Protein AF-A0A8C6GHW9-F1 (afdb_monomer_lite)

Sequence (245 aa):
MVVGAFPMAKLFYLGIRQVSKPLANRIKDAARRSEFFKTYICLPPAQLYHWVEMRTKMRIMGFRGTTIKPLNEEAAAELGAELLVYHWLEMRTKMRIMGFHAEAIKPLNEDAAAELGANLLGEAIIFAAAGSCLLLEFWRQKSSKHRREVAQVATVLSLREDVEYLENMLDEVQVQVQAALPRNSLDELRAELRAELRAELRTELQAELRAELQDELQKFRTEICKDCYEPELKPELQCPEAPKE

pLDDT: mean 71.22, std 15.9, range [34.41, 96.19]

Structure (mmCIF, N/CA/C/O backbone):
data_AF-A0A8C6GHW9-F1
#
_entry.id   AF-A0A8C6GHW9-F1
#
loop_
_atom_site.group_PDB
_atom_site.id
_atom_site.type_symbol
_atom_site.label_atom_id
_atom_site.label_alt_id
_atom_site.label_comp_id
_atom_site.label_asym_id
_atom_site.label_entity_id
_atom_site.label_seq_id
_atom_site.pdbx_PDB_ins_code
_atom_site.Cartn_x
_atom_site.Cartn_y
_atom_site.Cartn_z
_atom_site.occupancy
_atom_site.B_iso_or_equiv
_atom_site.auth_seq_id
_atom_site.auth_comp_id
_atom_site.auth_asym_id
_atom_site.auth_atom_id
_atom_site.pdbx_PDB_model_num
ATOM 1 N N . MET A 1 1 ? 6.797 0.480 22.800 1.00 38.69 1 MET A N 1
ATOM 2 C CA . MET A 1 1 ? 7.108 -0.707 21.972 1.00 38.69 1 MET A CA 1
ATOM 3 C C . MET A 1 1 ? 7.633 -0.227 20.626 1.00 38.69 1 MET A C 1
ATOM 5 O O . MET A 1 1 ? 6.843 0.122 19.762 1.00 38.69 1 MET A O 1
ATOM 9 N N . VAL A 1 2 ? 8.954 -0.114 20.471 1.00 40.81 2 VAL A N 1
ATOM 10 C CA . VAL A 1 2 ? 9.569 0.213 19.174 1.00 40.81 2 VAL A CA 1
ATOM 11 C C . VAL A 1 2 ? 9.609 -1.085 18.375 1.00 40.81 2 VAL A C 1
ATOM 13 O O . VAL A 1 2 ? 10.393 -1.984 18.660 1.00 40.81 2 VAL A O 1
ATOM 16 N N . VAL A 1 3 ? 8.652 -1.224 17.462 1.00 47.62 3 VAL A N 1
ATOM 17 C CA . VAL A 1 3 ? 8.450 -2.409 16.625 1.00 47.62 3 VAL A CA 1
ATOM 18 C C . VAL A 1 3 ? 9.681 -2.624 15.739 1.00 47.62 3 VAL A C 1
ATOM 20 O O . VAL A 1 3 ? 10.180 -1.686 15.118 1.00 47.62 3 VAL A O 1
ATOM 23 N N . GLY A 1 4 ? 10.177 -3.863 15.690 1.00 50.41 4 GLY A N 1
ATOM 24 C CA . GLY A 1 4 ? 11.374 -4.281 14.957 1.00 50.41 4 GLY A CA 1
ATOM 25 C C . GLY A 1 4 ? 11.246 -4.194 13.432 1.00 50.41 4 GLY A C 1
ATOM 26 O O . GLY A 1 4 ? 11.203 -5.210 12.747 1.00 50.41 4 GLY A O 1
ATOM 27 N N . ALA A 1 5 ? 11.233 -2.980 12.883 1.00 58.31 5 ALA A N 1
ATOM 28 C CA . ALA A 1 5 ? 11.192 -2.725 11.440 1.00 58.31 5 ALA A CA 1
ATOM 29 C C . ALA A 1 5 ? 12.539 -2.981 10.726 1.00 58.31 5 ALA A C 1
ATOM 31 O O . ALA A 1 5 ? 12.592 -3.085 9.499 1.00 58.31 5 ALA A O 1
ATOM 32 N N . PHE A 1 6 ? 13.637 -3.102 11.476 1.00 56.75 6 PHE A N 1
ATOM 33 C CA . PHE A 1 6 ? 14.994 -3.105 10.922 1.00 56.75 6 PHE A CA 1
ATOM 34 C C . PHE A 1 6 ? 15.424 -4.403 10.187 1.00 56.75 6 PHE A C 1
ATOM 36 O O . PHE A 1 6 ? 16.220 -4.308 9.252 1.00 56.75 6 PHE A O 1
ATOM 43 N N . PRO A 1 7 ? 14.879 -5.603 10.482 1.00 73.50 7 PRO A N 1
ATOM 44 C CA . PRO A 1 7 ? 15.129 -6.805 9.675 1.00 73.50 7 PRO A CA 1
ATOM 45 C C . PRO A 1 7 ? 14.170 -6.952 8.484 1.00 73.50 7 PRO A C 1
ATOM 47 O O . PRO A 1 7 ? 14.582 -7.404 7.420 1.00 73.50 7 PRO A O 1
ATOM 50 N N . MET A 1 8 ? 12.903 -6.545 8.629 1.00 77.50 8 MET A N 1
ATOM 51 C CA . MET A 1 8 ? 11.860 -6.803 7.623 1.00 77.50 8 MET A CA 1
ATOM 52 C C . MET A 1 8 ? 12.079 -6.012 6.334 1.00 77.50 8 MET A C 1
ATOM 54 O O . MET A 1 8 ? 11.981 -6.580 5.251 1.00 77.50 8 MET A O 1
ATOM 58 N N . ALA A 1 9 ? 12.453 -4.732 6.426 1.00 77.00 9 ALA A N 1
ATOM 59 C CA . ALA A 1 9 ? 12.732 -3.920 5.240 1.00 77.00 9 ALA A CA 1
ATOM 60 C C . ALA A 1 9 ? 13.941 -4.448 4.446 1.00 77.00 9 ALA A C 1
ATOM 62 O O . ALA A 1 9 ? 13.924 -4.486 3.216 1.00 77.00 9 ALA A O 1
ATOM 63 N N . LYS A 1 10 ? 14.982 -4.911 5.150 1.00 77.56 10 LYS A N 1
ATOM 64 C CA . LYS A 1 10 ? 16.193 -5.459 4.530 1.00 77.56 10 LYS A CA 1
ATOM 65 C C . LYS A 1 10 ? 15.937 -6.831 3.906 1.00 77.56 10 LYS A C 1
ATOM 67 O O . LYS A 1 10 ? 16.392 -7.077 2.793 1.00 77.56 10 LYS A O 1
ATOM 72 N N . LEU A 1 11 ? 15.176 -7.693 4.582 1.00 81.75 11 LEU A N 1
ATOM 73 C CA . LEU A 1 11 ? 14.735 -8.983 4.046 1.00 81.75 11 LEU A CA 1
ATOM 74 C C . LEU A 1 11 ? 13.815 -8.808 2.837 1.00 81.75 11 LEU A C 1
ATOM 76 O O . LEU A 1 11 ? 13.980 -9.515 1.850 1.00 81.75 11 LEU A O 1
ATOM 80 N N . PHE A 1 12 ? 12.908 -7.833 2.870 1.00 80.06 12 PHE A N 1
ATOM 81 C CA . PHE A 1 12 ? 12.044 -7.501 1.742 1.00 80.06 12 PHE A CA 1
ATOM 82 C C . PHE A 1 12 ? 12.849 -6.996 0.537 1.00 80.06 12 PHE A C 1
ATOM 84 O O . PHE A 1 12 ? 12.678 -7.500 -0.569 1.00 80.06 12 PHE A O 1
ATOM 91 N N . TYR A 1 13 ? 13.795 -6.075 0.751 1.00 79.69 13 TYR A N 1
ATOM 92 C CA . TYR A 1 13 ? 14.696 -5.595 -0.302 1.00 79.69 13 TYR A CA 1
ATOM 93 C C . TYR A 1 13 ? 15.536 -6.727 -0.914 1.00 79.69 13 TYR A C 1
ATOM 95 O O . TYR A 1 13 ? 15.647 -6.838 -2.136 1.00 79.69 13 TYR A O 1
ATOM 103 N N . LEU A 1 14 ? 16.109 -7.595 -0.076 1.00 82.19 14 LEU A N 1
ATOM 104 C CA . LEU A 1 14 ? 16.868 -8.756 -0.540 1.00 82.19 14 LEU A CA 1
ATOM 105 C C . LEU A 1 14 ? 15.972 -9.765 -1.267 1.00 82.19 14 LEU A C 1
ATOM 107 O O . LEU A 1 14 ? 16.376 -10.277 -2.306 1.00 82.19 14 LEU A O 1
ATOM 111 N N . GLY A 1 15 ? 14.754 -9.996 -0.774 1.00 78.44 15 GLY A N 1
ATOM 112 C CA . GLY A 1 15 ? 13.755 -10.863 -1.394 1.00 78.44 15 GLY A CA 1
ATOM 113 C C . GLY A 1 15 ? 13.352 -10.379 -2.784 1.00 78.44 15 GLY A C 1
ATOM 114 O O . GLY A 1 15 ? 13.413 -11.158 -3.734 1.00 78.44 15 GLY A O 1
ATOM 115 N N . ILE A 1 16 ? 13.056 -9.082 -2.935 1.00 79.81 16 ILE A N 1
ATOM 116 C CA . ILE A 1 16 ? 12.818 -8.467 -4.248 1.00 79.81 16 ILE A CA 1
ATOM 117 C C . ILE A 1 16 ? 14.025 -8.712 -5.147 1.00 79.81 16 ILE A C 1
ATOM 119 O O . ILE A 1 16 ? 13.880 -9.262 -6.231 1.00 79.81 16 ILE A O 1
ATOM 123 N N . ARG A 1 17 ? 15.238 -8.393 -4.686 1.00 78.50 17 ARG A N 1
ATOM 124 C CA . ARG A 1 17 ? 16.452 -8.539 -5.500 1.00 78.50 17 ARG A CA 1
ATOM 125 C C . ARG A 1 17 ? 16.707 -9.987 -5.937 1.00 78.50 17 ARG A C 1
ATOM 127 O O . ARG A 1 17 ? 17.209 -10.211 -7.040 1.00 78.50 17 ARG A O 1
ATOM 134 N N . GLN A 1 18 ? 16.356 -10.956 -5.095 1.00 83.31 18 GLN A N 1
ATOM 135 C CA . GLN A 1 18 ? 16.527 -12.380 -5.368 1.00 83.31 18 GLN A CA 1
ATOM 136 C C . GLN A 1 18 ? 15.527 -12.904 -6.406 1.00 83.31 18 GLN A C 1
ATOM 138 O O . GLN A 1 18 ? 15.874 -13.806 -7.160 1.00 83.31 18 GLN A O 1
ATOM 143 N N . VAL A 1 19 ? 14.323 -12.330 -6.475 1.00 81.12 19 VAL A N 1
ATOM 144 C CA . VAL A 1 19 ? 13.285 -12.694 -7.456 1.00 81.12 19 VAL A CA 1
ATOM 145 C C . VAL A 1 19 ? 13.433 -11.889 -8.754 1.00 81.12 19 VAL A C 1
ATOM 147 O O . VAL A 1 19 ? 13.267 -12.438 -9.844 1.00 81.12 19 VAL A O 1
ATOM 150 N N . SER A 1 20 ? 13.841 -10.620 -8.668 1.00 78.88 20 SER A N 1
ATOM 151 C CA . SER A 1 20 ? 14.047 -9.748 -9.829 1.00 78.88 20 SER A CA 1
ATOM 152 C C . SER A 1 20 ? 15.158 -10.253 -10.741 1.00 78.88 20 SER A C 1
ATOM 154 O O . SER A 1 20 ? 15.001 -10.238 -11.956 1.00 78.88 20 SER A O 1
ATOM 156 N N . LYS A 1 21 ? 16.274 -10.746 -10.186 1.00 81.88 21 LYS A N 1
ATOM 157 C CA . LYS A 1 21 ? 17.400 -11.256 -10.988 1.00 81.88 21 LYS A CA 1
ATOM 158 C C . LYS A 1 21 ? 17.041 -12.430 -11.916 1.00 81.88 21 LYS A C 1
ATOM 160 O O . LYS A 1 21 ? 17.321 -12.328 -13.110 1.00 81.88 21 LYS A O 1
ATOM 165 N N . PRO A 1 22 ? 16.457 -13.545 -11.435 1.00 84.31 22 PRO A N 1
ATOM 166 C CA . PRO A 1 22 ? 16.095 -14.661 -12.303 1.00 84.31 22 PRO A CA 1
ATOM 167 C C . PRO A 1 22 ? 14.997 -14.278 -13.299 1.00 84.31 22 PRO A C 1
ATOM 169 O O . PRO A 1 22 ? 15.055 -14.712 -14.449 1.00 84.31 22 PRO A O 1
ATOM 172 N N . LEU A 1 23 ? 14.045 -13.427 -12.901 1.00 81.81 23 LEU A N 1
ATOM 173 C CA . LEU A 1 23 ? 12.992 -12.942 -13.791 1.00 81.81 23 LEU A CA 1
ATOM 174 C C . LEU A 1 23 ? 13.559 -12.063 -14.914 1.00 81.81 23 LEU A C 1
ATOM 176 O O . LEU A 1 23 ? 13.263 -12.291 -16.084 1.00 81.81 23 LEU A O 1
ATOM 180 N N . ALA A 1 24 ? 14.441 -11.122 -14.581 1.00 82.44 24 ALA A N 1
ATOM 181 C CA . ALA A 1 24 ? 15.114 -10.285 -15.565 1.00 82.44 24 ALA A CA 1
ATOM 182 C C . ALA A 1 24 ? 15.954 -11.121 -16.538 1.00 82.44 24 ALA A C 1
ATOM 184 O O . ALA A 1 24 ? 15.907 -10.883 -17.740 1.00 82.44 24 ALA A O 1
ATOM 185 N N . ASN A 1 25 ? 16.661 -12.150 -16.057 1.00 84.75 25 ASN A N 1
ATOM 186 C CA . ASN A 1 25 ? 17.414 -13.055 -16.930 1.00 84.75 25 ASN A CA 1
ATOM 187 C C . ASN A 1 25 ? 16.499 -13.818 -17.903 1.00 84.75 25 ASN A C 1
ATOM 189 O O . ASN A 1 25 ? 16.829 -13.934 -19.078 1.00 84.75 25 ASN A O 1
ATOM 193 N N . ARG A 1 26 ? 15.315 -14.261 -17.459 1.00 85.19 26 ARG A N 1
ATOM 194 C CA . ARG A 1 26 ? 14.314 -14.887 -18.342 1.00 85.19 26 ARG A CA 1
ATOM 195 C C . ARG A 1 26 ? 13.789 -13.925 -19.407 1.00 85.19 26 ARG A C 1
ATOM 197 O O . ARG A 1 26 ? 13.630 -14.323 -20.557 1.00 85.19 26 ARG A O 1
ATOM 204 N N . ILE A 1 27 ? 13.550 -12.667 -19.042 1.00 83.25 27 ILE A N 1
ATOM 205 C CA . ILE A 1 27 ? 13.092 -11.628 -19.975 1.00 83.25 27 ILE A CA 1
ATOM 206 C C . ILE A 1 27 ? 14.203 -11.277 -20.978 1.00 83.25 27 ILE A C 1
ATOM 208 O O . ILE A 1 27 ? 13.923 -11.124 -22.164 1.00 83.25 27 ILE A O 1
ATOM 212 N N . LYS A 1 28 ? 15.472 -11.237 -20.546 1.00 82.19 28 LYS A N 1
ATOM 213 C CA . LYS A 1 28 ? 16.633 -11.075 -21.441 1.00 82.19 28 LYS A CA 1
ATOM 214 C C . LYS A 1 28 ? 16.749 -12.231 -22.432 1.00 82.19 28 LYS A C 1
ATOM 216 O O . LYS A 1 28 ? 16.938 -11.995 -23.623 1.00 82.19 28 LYS A O 1
ATOM 221 N N . ASP A 1 29 ? 16.598 -13.469 -21.961 1.00 83.88 29 ASP A N 1
ATOM 222 C CA . ASP A 1 29 ? 16.607 -14.653 -22.827 1.00 83.88 29 ASP A CA 1
ATOM 223 C C . ASP A 1 29 ? 15.459 -14.602 -23.852 1.00 83.88 29 ASP A C 1
ATOM 225 O O . ASP A 1 29 ? 15.646 -14.975 -25.009 1.00 83.88 29 ASP A O 1
ATOM 229 N N . ALA A 1 30 ? 14.283 -14.101 -23.459 1.00 80.50 30 ALA A N 1
ATOM 230 C CA . ALA A 1 30 ? 13.141 -13.912 -24.354 1.00 80.50 30 ALA A CA 1
ATOM 231 C C . ALA A 1 30 ? 13.373 -12.794 -25.389 1.00 80.50 30 ALA A C 1
ATOM 233 O O . ALA A 1 30 ? 13.052 -12.971 -26.567 1.00 80.50 30 ALA A O 1
ATOM 234 N N . ALA A 1 31 ? 13.995 -11.684 -24.980 1.00 79.69 31 ALA A N 1
ATOM 235 C CA . ALA A 1 31 ? 14.373 -10.592 -25.874 1.00 79.69 31 ALA A CA 1
ATOM 236 C C . ALA A 1 31 ? 15.413 -11.028 -26.918 1.00 79.69 31 ALA A C 1
ATOM 238 O O . ALA A 1 31 ? 15.337 -10.609 -28.066 1.00 79.69 31 ALA A O 1
ATOM 239 N N . ARG A 1 32 ? 16.336 -11.933 -26.563 1.00 80.56 32 ARG A N 1
ATOM 240 C CA . ARG A 1 32 ? 17.307 -12.510 -27.514 1.00 80.56 32 ARG A CA 1
ATOM 241 C C . ARG A 1 32 ? 16.684 -13.476 -28.517 1.00 80.56 32 ARG A C 1
ATOM 243 O O . ARG A 1 32 ? 17.224 -13.666 -29.599 1.00 80.56 32 ARG A O 1
ATOM 250 N N . ARG A 1 33 ? 15.571 -14.120 -28.158 1.00 83.81 33 ARG A N 1
ATOM 251 C CA . ARG A 1 33 ? 14.870 -15.069 -29.037 1.00 83.81 33 ARG A CA 1
ATOM 252 C C . ARG A 1 33 ? 13.926 -14.388 -30.020 1.00 83.81 33 ARG A C 1
ATOM 254 O O . ARG A 1 33 ? 13.532 -15.022 -30.993 1.00 83.81 33 ARG A O 1
ATOM 261 N N . SER A 1 34 ? 13.527 -13.142 -29.764 1.00 81.81 34 SER A N 1
ATOM 262 C CA . SER A 1 34 ? 12.572 -12.440 -30.618 1.00 81.81 34 SER A CA 1
ATOM 263 C C . SER A 1 34 ? 12.865 -10.947 -30.718 1.00 81.81 34 SER A C 1
ATOM 265 O O . SER A 1 34 ? 12.721 -10.193 -29.756 1.00 81.81 34 SER A O 1
ATOM 267 N N . GLU A 1 35 ? 13.193 -10.515 -31.934 1.00 77.19 35 GLU A N 1
ATOM 268 C CA . GLU A 1 35 ? 13.391 -9.100 -32.266 1.00 77.19 35 GLU A CA 1
ATOM 269 C C . GLU A 1 35 ? 12.121 -8.277 -32.013 1.00 77.19 35 GLU A C 1
ATOM 271 O O . GLU A 1 35 ? 12.191 -7.171 -31.492 1.00 77.19 35 GLU A O 1
ATOM 276 N N . PHE A 1 36 ? 10.932 -8.848 -32.249 1.00 82.00 36 PHE A N 1
ATOM 277 C CA . PHE A 1 36 ? 9.669 -8.179 -31.922 1.00 82.00 36 PHE A CA 1
ATOM 278 C C . PHE A 1 36 ? 9.579 -7.806 -30.435 1.00 82.00 36 PHE A C 1
ATOM 280 O O . PHE A 1 36 ? 9.246 -6.673 -30.095 1.00 82.00 36 PHE A O 1
ATOM 287 N N . PHE A 1 37 ? 9.912 -8.735 -29.536 1.00 79.06 37 PHE A N 1
ATOM 288 C CA . PHE A 1 37 ? 9.871 -8.480 -28.097 1.00 79.06 37 PHE A CA 1
ATOM 289 C C . PHE A 1 37 ? 10.931 -7.451 -27.685 1.00 79.06 37 PHE A C 1
ATOM 291 O O . PHE A 1 37 ? 10.657 -6.547 -26.894 1.00 79.06 37 PHE A O 1
ATOM 298 N N . LYS A 1 38 ? 12.126 -7.531 -28.276 1.00 78.31 38 LYS A N 1
ATOM 299 C CA . LYS A 1 38 ? 13.200 -6.557 -28.072 1.00 78.31 38 LYS A CA 1
ATOM 300 C C . LYS A 1 38 ? 12.748 -5.140 -28.457 1.00 78.31 38 LYS A C 1
ATOM 302 O O . LYS A 1 38 ? 12.822 -4.243 -27.618 1.00 78.31 38 LYS A O 1
ATOM 307 N N . THR A 1 39 ? 12.215 -4.951 -29.665 1.00 78.38 39 THR A N 1
ATOM 308 C CA . THR A 1 39 ? 11.838 -3.637 -30.217 1.00 78.38 39 THR A CA 1
ATOM 309 C C . THR A 1 39 ? 10.557 -3.058 -29.618 1.00 78.38 39 THR A C 1
ATOM 311 O O . THR A 1 39 ? 10.510 -1.858 -29.366 1.00 78.38 39 THR A O 1
ATOM 314 N N . TYR A 1 40 ? 9.522 -3.869 -29.374 1.00 80.44 40 TYR A N 1
ATOM 315 C CA . TYR A 1 40 ? 8.221 -3.360 -28.911 1.00 80.44 40 TYR A CA 1
ATOM 316 C C . TYR A 1 40 ? 8.045 -3.367 -27.394 1.00 80.44 40 TYR A C 1
ATOM 318 O O . TYR A 1 40 ? 7.287 -2.551 -26.874 1.00 80.44 40 TYR A O 1
ATOM 326 N N . ILE A 1 41 ? 8.703 -4.279 -26.677 1.00 83.00 41 ILE A N 1
ATOM 327 C CA . ILE A 1 41 ? 8.446 -4.483 -25.246 1.00 83.00 41 ILE A CA 1
ATOM 328 C C . ILE A 1 41 ? 9.609 -3.958 -24.399 1.00 83.00 41 ILE A C 1
ATOM 330 O O . ILE A 1 41 ? 9.369 -3.232 -23.438 1.00 83.00 41 ILE A O 1
ATOM 334 N N . CYS A 1 42 ? 10.864 -4.254 -24.752 1.00 82.25 42 CYS A N 1
ATOM 335 C CA . CYS A 1 42 ? 12.023 -3.854 -23.940 1.00 82.25 42 CYS A CA 1
ATOM 336 C C . CYS A 1 42 ? 12.606 -2.480 -24.306 1.00 82.25 42 CYS A C 1
ATOM 338 O O . CYS A 1 42 ? 12.971 -1.718 -23.408 1.00 82.25 42 CYS A O 1
ATOM 340 N N . LEU A 1 43 ? 12.694 -2.148 -25.599 1.00 80.88 43 LEU A N 1
ATOM 341 C CA . LEU A 1 43 ? 13.287 -0.890 -26.068 1.00 80.88 43 LEU A CA 1
ATOM 342 C C . LEU A 1 43 ? 12.528 0.365 -25.604 1.00 80.88 43 LEU A C 1
ATOM 344 O O . LEU A 1 43 ? 13.191 1.280 -25.115 1.00 80.88 43 LEU A O 1
ATOM 348 N N . PRO A 1 44 ? 11.185 0.453 -25.711 1.00 84.12 44 PRO A N 1
ATOM 349 C CA . PRO A 1 44 ? 10.481 1.695 -25.398 1.00 84.12 44 PRO A CA 1
ATOM 350 C C . PRO A 1 44 ? 10.615 2.108 -23.922 1.00 84.12 44 PRO A C 1
ATOM 352 O O . PRO A 1 44 ? 10.952 3.267 -23.668 1.00 84.12 44 PRO A O 1
ATOM 355 N N . PRO A 1 45 ? 10.467 1.199 -22.933 1.00 80.12 45 PRO A N 1
ATOM 356 C CA . PRO A 1 45 ? 10.735 1.525 -21.533 1.00 80.12 45 PRO A CA 1
ATOM 357 C C . PRO A 1 45 ? 12.199 1.893 -21.270 1.00 80.12 45 PRO A C 1
ATOM 359 O O . PRO A 1 45 ? 12.466 2.806 -20.490 1.00 80.12 45 PRO A O 1
ATOM 362 N N . ALA A 1 46 ? 13.152 1.220 -21.925 1.00 80.62 46 ALA A N 1
ATOM 363 C CA . ALA A 1 46 ? 14.579 1.490 -21.749 1.00 80.62 46 ALA A CA 1
ATOM 364 C C . ALA A 1 46 ? 14.985 2.862 -22.306 1.00 80.62 46 ALA A C 1
ATOM 366 O O . ALA A 1 46 ? 15.697 3.619 -21.644 1.00 80.62 46 ALA A O 1
ATOM 367 N N . GLN A 1 47 ? 14.498 3.211 -23.498 1.00 78.62 47 GLN A N 1
ATOM 368 C CA . GLN A 1 47 ? 14.716 4.522 -24.107 1.00 78.62 47 GLN A CA 1
ATOM 369 C C . GLN A 1 47 ? 14.033 5.630 -23.304 1.00 78.62 47 GLN A C 1
ATOM 371 O O . GLN A 1 47 ? 14.631 6.686 -23.106 1.00 78.62 47 GLN A O 1
ATOM 376 N N . LEU A 1 48 ? 12.824 5.385 -22.787 1.00 80.19 48 LEU A N 1
ATOM 377 C CA . LEU A 1 48 ? 12.134 6.319 -21.901 1.00 80.19 48 LEU A CA 1
ATOM 378 C C . LEU A 1 48 ? 12.925 6.544 -20.610 1.00 80.19 48 LEU A C 1
ATOM 380 O O . LEU A 1 48 ? 13.125 7.691 -20.221 1.00 80.19 48 LEU A O 1
ATOM 384 N N . TYR A 1 49 ? 13.406 5.475 -19.969 1.00 77.06 49 TYR A N 1
ATOM 385 C CA . TYR A 1 49 ? 14.233 5.580 -18.768 1.00 77.06 49 TYR A CA 1
ATOM 386 C C . TYR A 1 49 ? 15.494 6.397 -19.046 1.00 77.06 49 TYR A C 1
ATOM 388 O O . TYR A 1 49 ? 15.776 7.349 -18.324 1.00 77.06 49 TYR A O 1
ATOM 396 N N . HIS A 1 50 ? 16.208 6.084 -20.130 1.00 78.06 50 HIS A N 1
ATOM 397 C CA . HIS A 1 50 ? 17.408 6.817 -20.520 1.00 78.06 50 HIS A CA 1
ATOM 398 C C . HIS A 1 50 ? 17.110 8.294 -20.815 1.00 78.06 50 HIS A C 1
ATOM 400 O O . HIS A 1 50 ? 17.828 9.182 -20.356 1.00 78.06 50 HIS A O 1
ATOM 406 N N . TRP A 1 51 ? 16.013 8.583 -21.518 1.00 77.62 51 TRP A N 1
ATOM 407 C CA . TRP A 1 51 ? 15.576 9.949 -21.789 1.00 77.62 51 TRP A CA 1
ATOM 408 C C . TRP A 1 51 ? 15.237 10.703 -20.501 1.00 77.62 51 TRP A C 1
ATOM 410 O O . TRP A 1 51 ? 15.703 11.827 -20.319 1.00 77.62 51 TRP A O 1
ATOM 420 N N . VAL A 1 52 ? 14.474 10.098 -19.583 1.00 80.12 52 VAL A N 1
ATOM 421 C CA . VAL A 1 52 ? 14.125 10.698 -18.285 1.00 80.12 52 VAL A CA 1
ATOM 422 C C . VAL A 1 52 ? 15.374 10.922 -17.441 1.00 80.12 52 VAL A C 1
ATOM 424 O O . VAL A 1 52 ? 15.534 12.008 -16.884 1.00 80.12 52 VAL A O 1
ATOM 427 N N . GLU A 1 53 ? 16.267 9.937 -17.357 1.00 79.00 53 GLU A N 1
ATOM 428 C CA . GLU A 1 53 ? 17.525 10.034 -16.620 1.00 79.00 53 GLU A CA 1
ATOM 429 C C . GLU A 1 53 ? 18.361 11.196 -17.158 1.00 79.00 53 GLU A C 1
ATOM 431 O O . GLU A 1 53 ? 18.769 12.076 -16.395 1.00 79.00 53 GLU A O 1
ATOM 436 N N . MET A 1 54 ? 18.541 11.256 -18.480 1.00 70.06 54 MET A N 1
ATOM 437 C CA . MET A 1 54 ? 19.317 12.312 -19.112 1.00 70.06 54 MET A CA 1
ATOM 438 C C . MET A 1 54 ? 18.668 13.683 -18.950 1.00 70.06 54 MET A C 1
ATOM 440 O O . MET A 1 54 ? 19.335 14.652 -18.588 1.00 70.06 54 MET A O 1
ATOM 444 N N . ARG A 1 55 ? 17.350 13.778 -19.126 1.00 73.75 55 ARG A N 1
ATOM 445 C CA . ARG A 1 55 ? 16.577 15.008 -18.915 1.00 73.75 55 ARG A CA 1
ATOM 446 C C . ARG A 1 55 ? 16.677 15.498 -17.470 1.00 73.75 55 ARG A C 1
ATOM 448 O O . ARG A 1 55 ? 16.748 16.706 -17.240 1.00 73.75 55 ARG A O 1
ATOM 455 N N . THR A 1 56 ? 16.667 14.577 -16.512 1.00 73.69 56 THR A N 1
ATOM 456 C CA . THR A 1 56 ? 16.731 14.868 -15.077 1.00 73.69 56 THR A CA 1
ATOM 457 C C . THR A 1 56 ? 18.137 15.295 -14.677 1.00 73.69 56 THR A C 1
ATOM 459 O O . THR A 1 56 ? 18.276 16.338 -14.046 1.00 73.69 56 THR A O 1
ATOM 462 N N . LYS A 1 57 ? 19.180 14.589 -15.137 1.00 71.81 57 LYS A N 1
ATOM 463 C CA . LYS A 1 57 ? 20.587 14.997 -14.981 1.00 71.81 57 LYS A CA 1
ATOM 464 C C . LYS A 1 57 ? 20.823 16.409 -15.517 1.00 71.81 57 LYS A C 1
ATOM 466 O O . LYS A 1 57 ? 21.383 17.241 -14.809 1.00 71.81 57 LYS A O 1
ATOM 471 N N . MET A 1 58 ? 20.312 16.713 -16.710 1.00 65.38 58 MET A N 1
ATOM 472 C CA . MET A 1 58 ? 20.430 18.047 -17.311 1.00 65.38 58 MET A CA 1
ATOM 473 C C . MET A 1 58 ? 19.683 19.129 -16.512 1.00 65.38 58 MET A C 1
ATOM 475 O O . MET A 1 58 ? 20.197 20.233 -16.353 1.00 65.38 58 MET A O 1
ATOM 479 N N . ARG A 1 59 ? 18.499 18.825 -15.954 1.00 68.62 59 ARG A N 1
ATOM 480 C CA . ARG A 1 59 ? 17.767 19.763 -15.080 1.00 68.62 59 ARG A CA 1
ATOM 481 C C . ARG A 1 59 ? 18.456 19.989 -13.735 1.00 68.62 59 ARG A C 1
ATOM 483 O O . ARG A 1 59 ? 18.484 21.126 -13.280 1.00 68.62 59 ARG A O 1
ATOM 490 N N . ILE A 1 60 ? 18.982 18.935 -13.110 1.00 68.69 60 ILE A N 1
ATOM 491 C CA . ILE A 1 60 ? 19.684 19.015 -11.818 1.00 68.69 60 ILE A CA 1
ATOM 492 C C . ILE A 1 60 ? 20.985 19.810 -11.965 1.00 68.69 60 ILE A C 1
ATOM 494 O O . ILE A 1 60 ? 21.309 20.608 -11.094 1.00 68.69 60 ILE A O 1
ATOM 498 N N . MET A 1 61 ? 21.685 19.665 -13.094 1.00 62.38 61 MET A N 1
ATOM 499 C CA . MET A 1 61 ? 22.877 20.457 -13.424 1.00 62.38 61 MET A CA 1
ATOM 500 C C . MET A 1 61 ? 22.557 21.890 -13.898 1.00 62.38 61 MET A C 1
ATOM 502 O O . MET A 1 61 ? 23.436 22.581 -14.399 1.00 62.38 61 MET A O 1
ATOM 506 N N . GLY A 1 62 ? 21.307 22.354 -13.763 1.00 60.59 62 GLY A N 1
ATOM 507 C CA . GLY A 1 62 ? 20.921 23.743 -14.037 1.00 60.59 62 GLY A CA 1
ATOM 508 C C . GLY A 1 62 ? 20.802 24.114 -15.519 1.00 60.59 62 GLY A C 1
ATOM 509 O O . GLY A 1 62 ? 20.430 25.244 -15.830 1.00 60.59 62 GLY A O 1
ATOM 510 N N . PHE A 1 63 ? 21.022 23.179 -16.449 1.00 59.00 63 PHE A N 1
ATOM 511 C CA . PHE A 1 63 ? 20.833 23.406 -17.883 1.00 59.00 63 PHE A CA 1
ATOM 512 C C . PHE A 1 63 ? 19.336 23.380 -18.236 1.00 59.00 63 PHE A C 1
ATOM 514 O O . PHE A 1 63 ? 18.791 22.430 -18.807 1.00 59.00 63 PHE A O 1
ATOM 521 N N . ARG A 1 64 ? 18.628 24.459 -17.889 1.00 49.75 64 ARG A N 1
ATOM 522 C CA . ARG A 1 64 ? 17.296 24.758 -18.428 1.00 49.75 64 ARG A CA 1
ATOM 523 C C . ARG A 1 64 ? 17.478 25.392 -19.795 1.00 49.75 64 ARG A C 1
ATOM 525 O O . ARG A 1 64 ? 17.583 26.603 -19.852 1.00 49.75 64 ARG A O 1
ATOM 532 N N . GLY A 1 65 ? 17.517 24.564 -20.844 1.00 53.38 65 GLY A N 1
ATOM 533 C CA . GLY A 1 65 ? 17.387 24.931 -22.264 1.00 53.38 65 GLY A CA 1
ATOM 534 C C . GLY A 1 65 ? 17.409 26.428 -22.575 1.00 53.38 65 GLY A C 1
ATOM 535 O O . GLY A 1 65 ? 16.398 26.981 -22.998 1.00 53.38 65 GLY A O 1
ATOM 536 N N . THR A 1 66 ? 18.548 27.078 -22.356 1.00 40.81 66 THR A N 1
ATOM 537 C CA . THR A 1 66 ? 18.796 28.403 -22.885 1.00 40.81 66 THR A CA 1
ATOM 538 C C . THR A 1 66 ? 19.344 28.170 -24.275 1.00 40.81 66 THR A C 1
ATOM 540 O O . THR A 1 66 ? 20.396 27.559 -24.459 1.00 40.81 66 THR A O 1
ATOM 543 N N . THR A 1 67 ? 18.614 28.645 -25.277 1.00 41.69 67 THR A N 1
ATOM 544 C CA . THR A 1 67 ? 19.251 29.118 -26.499 1.00 41.69 67 THR A CA 1
ATOM 545 C C . THR A 1 67 ? 20.358 30.055 -26.036 1.00 41.69 67 THR A C 1
ATOM 547 O O . THR A 1 67 ? 20.072 31.140 -25.529 1.00 41.69 67 THR A O 1
ATOM 550 N N . ILE A 1 68 ? 21.608 29.596 -26.095 1.00 40.50 68 ILE A N 1
ATOM 551 C CA . ILE A 1 68 ? 22.770 30.425 -25.800 1.00 40.50 68 ILE A CA 1
ATOM 552 C C . ILE A 1 68 ? 22.806 31.461 -26.924 1.00 40.50 68 ILE A C 1
ATOM 554 O O . ILE A 1 68 ? 23.384 31.228 -27.981 1.00 40.50 68 ILE A O 1
ATOM 558 N N . LYS A 1 69 ? 22.122 32.593 -26.733 1.00 45.50 69 LYS A N 1
ATOM 559 C CA . LYS A 1 69 ? 22.526 33.822 -27.408 1.00 45.50 69 LYS A CA 1
ATOM 560 C C . LYS A 1 69 ? 23.900 34.167 -26.827 1.00 45.50 69 LYS A C 1
ATOM 562 O O . LYS A 1 69 ? 24.014 34.157 -25.598 1.00 45.50 69 LYS A O 1
ATOM 567 N N . PRO A 1 70 ? 24.929 34.412 -27.658 1.00 40.31 70 PRO A N 1
ATOM 568 C CA . PRO A 1 70 ? 26.220 34.849 -27.149 1.00 40.31 70 PRO A CA 1
ATOM 569 C C . PRO A 1 70 ? 25.986 36.107 -26.312 1.00 40.31 70 PRO A C 1
ATOM 571 O O . PRO A 1 70 ? 25.353 37.061 -26.767 1.00 40.31 70 PRO A O 1
ATOM 574 N N . LEU A 1 71 ? 26.392 36.043 -25.047 1.00 44.56 71 LEU A N 1
ATOM 575 C CA . LEU A 1 71 ? 26.308 37.171 -24.137 1.00 44.56 71 LEU A CA 1
ATOM 576 C C . LEU A 1 71 ? 27.369 38.175 -24.596 1.00 44.56 71 LEU A C 1
ATOM 578 O O . LEU A 1 71 ? 28.534 37.806 -24.722 1.00 44.56 71 LEU A O 1
ATOM 582 N N . ASN A 1 72 ? 26.941 39.400 -24.907 1.00 52.38 72 ASN A N 1
ATOM 583 C CA . ASN A 1 72 ? 27.831 40.487 -25.301 1.00 52.38 72 ASN A CA 1
ATOM 584 C C . ASN A 1 72 ? 28.879 40.704 -24.198 1.00 52.38 72 ASN A C 1
ATOM 586 O O . ASN A 1 72 ? 28.523 40.820 -23.021 1.00 52.38 72 ASN A O 1
ATOM 590 N N . GLU A 1 73 ? 30.150 40.716 -24.593 1.00 55.84 73 GLU A N 1
ATOM 591 C CA . GLU A 1 73 ? 31.325 40.611 -23.715 1.00 55.84 73 GLU A CA 1
ATOM 592 C C . GLU A 1 73 ? 31.443 41.779 -22.722 1.00 55.84 73 GLU A C 1
ATOM 594 O O . GLU A 1 73 ? 32.065 41.652 -21.670 1.00 55.84 73 GLU A O 1
ATOM 599 N N . GLU A 1 74 ? 30.761 42.888 -22.998 1.00 49.59 74 GLU A N 1
ATOM 600 C CA . GLU A 1 74 ? 30.869 44.129 -22.233 1.00 49.59 74 GLU A CA 1
ATOM 601 C C . GLU A 1 74 ? 30.064 44.121 -20.918 1.00 49.59 74 GLU A C 1
ATOM 603 O O . GLU A 1 74 ? 30.446 44.795 -19.969 1.00 49.59 74 GLU A O 1
ATOM 608 N N . ALA A 1 75 ? 28.995 43.320 -20.795 1.00 50.75 75 ALA A N 1
ATOM 609 C CA . ALA A 1 75 ? 28.163 43.292 -19.577 1.00 50.75 75 ALA A CA 1
ATOM 610 C C . ALA A 1 75 ? 28.593 42.232 -18.541 1.00 50.75 75 ALA A C 1
ATOM 612 O O . ALA A 1 75 ? 28.205 42.306 -17.375 1.00 50.75 75 ALA A O 1
ATOM 613 N N . ALA A 1 76 ? 29.382 41.231 -18.944 1.00 46.78 76 ALA A N 1
ATOM 614 C CA . ALA A 1 76 ? 29.857 40.164 -18.056 1.00 46.78 76 ALA A CA 1
ATOM 615 C C . ALA A 1 76 ? 31.150 40.534 -17.303 1.00 46.78 76 ALA A C 1
ATOM 617 O O . ALA A 1 76 ? 31.490 39.881 -16.315 1.00 46.78 76 ALA A O 1
ATOM 618 N N . ALA A 1 77 ? 31.855 41.571 -17.764 1.00 47.66 77 ALA A N 1
ATOM 619 C CA . ALA A 1 77 ? 33.183 41.929 -17.282 1.00 47.66 77 ALA A CA 1
ATOM 620 C C . ALA A 1 77 ? 33.187 42.708 -15.952 1.00 47.66 77 ALA A C 1
ATOM 622 O O . ALA A 1 77 ? 34.147 42.579 -15.199 1.00 47.66 77 ALA A O 1
ATOM 623 N N . GLU A 1 78 ? 32.136 43.467 -15.611 1.00 48.66 78 GLU A N 1
ATOM 624 C CA . GLU A 1 78 ? 32.222 44.415 -14.481 1.00 48.66 78 GLU A CA 1
ATOM 625 C C . GLU A 1 78 ? 31.647 43.945 -13.132 1.00 48.66 78 GLU A C 1
ATOM 627 O O . GLU A 1 78 ? 31.997 44.531 -12.113 1.00 48.66 78 GLU A O 1
ATOM 632 N N . LEU A 1 79 ? 30.824 42.888 -13.047 1.00 48.22 79 LEU A N 1
ATOM 633 C CA . LEU A 1 79 ? 30.138 42.550 -11.775 1.00 48.22 79 LEU A CA 1
ATOM 634 C C . LEU A 1 79 ? 30.092 41.060 -11.374 1.00 48.22 79 LEU A C 1
ATOM 636 O O . LEU A 1 79 ? 29.498 40.730 -10.350 1.00 48.22 79 LEU A O 1
ATOM 640 N N . GLY A 1 80 ? 30.723 40.142 -12.116 1.00 48.28 80 GLY A N 1
ATOM 641 C CA . GLY A 1 80 ? 30.539 38.688 -11.916 1.00 48.28 80 GLY A CA 1
ATOM 642 C C . GLY A 1 80 ? 31.796 37.839 -11.681 1.00 48.28 80 GLY A C 1
ATOM 643 O O . GLY A 1 80 ? 31.708 36.614 -11.765 1.00 48.28 80 GLY A O 1
ATOM 644 N N . ALA A 1 81 ? 32.963 38.443 -11.445 1.00 50.59 81 ALA A N 1
ATOM 645 C CA . ALA A 1 81 ? 34.240 37.821 -11.814 1.00 50.59 81 ALA A CA 1
ATOM 646 C C . ALA A 1 81 ? 34.926 36.869 -10.809 1.00 50.59 81 ALA A C 1
ATOM 648 O O . ALA A 1 81 ? 35.877 36.217 -11.219 1.00 50.59 81 ALA A O 1
ATOM 649 N N . GLU A 1 82 ? 34.475 36.680 -9.562 1.00 52.84 82 GLU A N 1
ATOM 650 C CA . GLU A 1 82 ? 35.147 35.700 -8.673 1.00 52.84 82 GLU A CA 1
ATOM 651 C C . GLU A 1 82 ? 34.282 34.485 -8.325 1.00 52.84 82 GLU A C 1
ATOM 653 O O . GLU A 1 82 ? 34.634 33.360 -8.675 1.00 52.84 82 GLU A O 1
ATOM 658 N N . LEU A 1 83 ? 33.102 34.656 -7.724 1.00 53.06 83 LEU A N 1
ATOM 659 C CA . LEU A 1 83 ? 32.334 33.501 -7.233 1.00 53.06 83 LEU A CA 1
ATOM 660 C C . LEU A 1 83 ? 31.698 32.650 -8.351 1.00 53.06 83 LEU A C 1
ATOM 662 O O . LEU A 1 83 ? 31.622 31.424 -8.247 1.00 53.06 83 LEU A O 1
ATOM 666 N N . LEU A 1 84 ? 31.247 33.289 -9.436 1.00 54.12 84 LEU A N 1
ATOM 667 C CA . LEU A 1 84 ? 30.617 32.590 -10.559 1.00 54.12 84 LEU A CA 1
ATOM 668 C C . LEU A 1 84 ? 31.642 31.892 -11.446 1.00 54.12 84 LEU A C 1
ATOM 670 O O . LEU A 1 84 ? 31.319 30.854 -12.012 1.00 54.12 84 LEU A O 1
ATOM 674 N N . VAL A 1 85 ? 32.873 32.405 -11.529 1.00 59.75 85 VAL A N 1
ATOM 675 C CA . VAL A 1 85 ? 33.949 31.757 -12.287 1.00 59.75 85 VAL A CA 1
ATOM 676 C C . VAL A 1 85 ? 34.374 30.472 -11.589 1.00 59.75 85 VAL A C 1
ATOM 678 O O . VAL A 1 85 ? 34.453 29.445 -12.255 1.00 59.75 85 VAL A O 1
ATOM 681 N N . TYR A 1 86 ? 34.536 30.471 -10.260 1.00 57.31 86 TYR A N 1
ATOM 682 C CA . TYR A 1 86 ? 34.808 29.239 -9.510 1.00 57.31 86 TYR A CA 1
ATOM 683 C C . TYR A 1 86 ? 33.661 28.235 -9.611 1.00 57.31 86 TYR A C 1
ATOM 685 O O . TYR A 1 86 ? 33.907 27.066 -9.898 1.00 57.31 86 TYR A O 1
ATOM 693 N N . HIS A 1 87 ? 32.410 28.681 -9.457 1.00 54.06 87 HIS A N 1
ATOM 694 C CA . HIS A 1 87 ? 31.255 27.791 -9.571 1.00 54.06 87 HIS A CA 1
ATOM 695 C C . HIS A 1 87 ? 31.090 27.230 -10.990 1.00 54.06 87 HIS A C 1
ATOM 697 O O . HIS A 1 87 ? 30.857 26.036 -11.170 1.00 54.06 87 HIS A O 1
ATOM 703 N N . TRP A 1 88 ? 31.263 28.066 -12.015 1.00 65.38 88 TRP A N 1
ATOM 704 C CA . TRP A 1 88 ? 31.210 27.655 -13.415 1.00 65.38 88 TRP A CA 1
ATOM 705 C C . TRP A 1 88 ? 32.371 26.725 -13.770 1.00 65.38 88 TRP A C 1
ATOM 707 O O . TRP A 1 88 ? 32.151 25.718 -14.439 1.00 65.38 88 TRP A O 1
ATOM 717 N N . LEU A 1 89 ? 33.587 27.001 -13.287 1.00 67.38 89 LEU A N 1
ATOM 718 C CA . LEU A 1 89 ? 34.771 26.172 -13.505 1.00 67.38 89 LEU A CA 1
ATOM 719 C C . LEU A 1 89 ? 34.654 24.833 -12.771 1.00 67.38 89 LEU A C 1
ATOM 721 O O . LEU A 1 89 ? 34.962 23.806 -13.367 1.00 67.38 89 LEU A O 1
ATOM 725 N N . GLU A 1 90 ? 34.149 24.797 -11.536 1.00 68.62 90 GLU A N 1
ATOM 726 C CA . GLU A 1 90 ? 33.851 23.555 -10.814 1.00 68.62 90 GLU A CA 1
ATOM 727 C C . GLU A 1 90 ? 32.805 22.737 -11.579 1.00 68.62 90 GLU A C 1
ATOM 729 O O . GLU A 1 90 ? 33.026 21.558 -11.860 1.00 68.62 90 GLU A O 1
ATOM 734 N N . MET A 1 91 ? 31.716 23.371 -12.025 1.00 59.78 91 MET A N 1
ATOM 735 C CA . MET A 1 91 ? 30.672 22.718 -12.817 1.00 59.78 91 MET A CA 1
ATOM 736 C C . MET A 1 91 ? 31.232 22.167 -14.138 1.00 59.78 91 MET A C 1
ATOM 738 O O . MET A 1 91 ? 30.984 21.017 -14.501 1.00 59.78 91 MET A O 1
ATOM 742 N N . ARG A 1 92 ? 32.053 22.955 -14.841 1.00 63.06 92 ARG A N 1
ATOM 743 C CA . ARG A 1 92 ? 32.703 22.601 -16.113 1.00 63.06 92 ARG A CA 1
ATOM 744 C C . ARG A 1 92 ? 33.715 21.467 -15.942 1.00 63.06 92 ARG A C 1
ATOM 746 O O . ARG A 1 92 ? 33.791 20.579 -16.792 1.00 63.06 92 ARG A O 1
ATOM 753 N N . THR A 1 93 ? 34.477 21.485 -14.854 1.00 65.69 93 THR A N 1
ATOM 754 C CA . THR A 1 93 ? 35.506 20.485 -14.546 1.00 65.69 93 THR A CA 1
ATOM 755 C C . THR A 1 93 ? 34.857 19.181 -14.088 1.00 65.69 93 THR A C 1
ATOM 757 O O . THR A 1 93 ? 35.254 18.116 -14.548 1.00 65.69 93 THR A O 1
ATOM 760 N N . LYS A 1 94 ? 33.771 19.245 -13.309 1.00 61.19 94 LYS A N 1
ATOM 761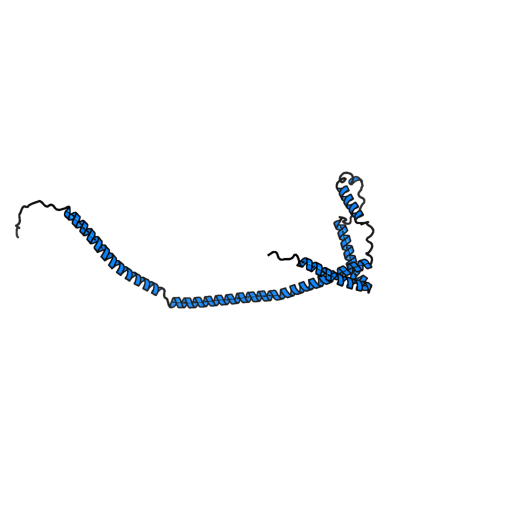 C CA . LYS A 1 94 ? 32.956 18.089 -12.905 1.00 61.19 94 LYS A CA 1
ATOM 762 C C . LYS A 1 94 ? 32.258 17.431 -14.100 1.00 61.19 94 LYS A C 1
ATOM 764 O O . LYS A 1 94 ? 32.240 16.208 -14.191 1.00 61.19 94 LYS A O 1
ATOM 769 N N . MET A 1 95 ? 31.785 18.222 -15.066 1.00 54.16 95 MET A N 1
ATOM 770 C CA . MET A 1 95 ? 31.254 17.723 -16.346 1.00 54.16 95 MET A CA 1
ATOM 771 C C . MET A 1 95 ? 32.322 16.985 -17.169 1.00 54.16 95 MET A C 1
ATOM 773 O O . MET A 1 95 ? 32.049 15.920 -17.721 1.00 54.16 95 MET A O 1
ATOM 777 N N . ARG A 1 96 ? 33.551 17.517 -17.208 1.00 58.56 96 ARG A N 1
ATOM 778 C CA . ARG A 1 96 ? 34.685 16.919 -17.931 1.00 58.56 96 ARG A CA 1
ATOM 779 C C . ARG A 1 96 ? 35.223 15.657 -17.242 1.00 58.56 96 ARG A C 1
ATOM 781 O O . ARG A 1 96 ? 35.561 14.701 -17.927 1.00 58.56 96 ARG A O 1
ATOM 788 N N . ILE A 1 97 ? 35.247 15.625 -15.909 1.00 60.66 97 ILE A N 1
ATOM 789 C CA . ILE A 1 97 ? 35.669 14.459 -15.111 1.00 60.66 97 ILE A CA 1
ATOM 790 C C . ILE A 1 97 ? 34.623 13.333 -15.161 1.00 60.66 97 ILE A C 1
ATOM 792 O O . ILE A 1 97 ? 34.996 12.166 -15.219 1.00 60.66 97 ILE A O 1
ATOM 796 N N . MET A 1 98 ? 33.321 13.654 -15.188 1.00 55.59 98 MET A N 1
ATOM 797 C CA . MET A 1 98 ? 32.250 12.655 -15.346 1.00 55.59 98 MET A CA 1
ATOM 798 C C . MET A 1 98 ? 32.047 12.180 -16.800 1.00 55.59 98 MET A C 1
ATOM 800 O O . MET A 1 98 ? 31.126 11.408 -17.057 1.00 55.59 98 MET A O 1
ATOM 804 N N . GLY A 1 99 ? 32.878 12.626 -17.752 1.00 52.19 99 GLY A N 1
ATOM 805 C CA . GLY A 1 99 ? 32.839 12.171 -19.147 1.00 52.19 99 GLY A CA 1
ATOM 806 C C . GLY A 1 99 ? 31.652 12.683 -19.973 1.00 52.19 99 GLY A C 1
ATOM 807 O O . GLY A 1 99 ? 31.407 12.173 -21.064 1.00 52.19 99 GLY A O 1
ATOM 808 N N . PHE A 1 100 ? 30.918 13.695 -19.499 1.00 49.84 100 PHE A N 1
ATOM 809 C CA . PHE A 1 100 ? 29.839 14.325 -20.263 1.00 49.84 100 PHE A CA 1
ATOM 810 C C . PHE A 1 100 ? 30.417 15.332 -21.265 1.00 49.84 100 PHE A C 1
ATOM 812 O O . PHE A 1 100 ? 30.407 16.546 -21.047 1.00 49.84 100 PHE A O 1
ATOM 819 N N . HIS A 1 101 ? 30.916 14.831 -22.393 1.00 48.50 101 HIS A N 1
ATOM 820 C CA . HIS A 1 101 ? 30.973 15.638 -23.605 1.00 48.50 101 HIS A CA 1
ATOM 821 C C . HIS A 1 101 ? 29.540 15.798 -24.119 1.00 48.50 101 HIS A C 1
ATOM 823 O O . HIS A 1 101 ? 28.768 14.841 -24.123 1.00 48.50 101 HIS A O 1
ATOM 829 N N . ALA A 1 102 ? 29.158 17.012 -24.518 1.00 43.75 102 ALA A N 1
ATOM 830 C CA . ALA A 1 102 ? 27.881 17.296 -25.176 1.00 43.75 102 ALA A CA 1
ATOM 831 C C . ALA A 1 102 ? 27.846 16.707 -26.604 1.00 43.75 102 ALA A C 1
ATOM 833 O O . ALA A 1 102 ? 27.441 17.368 -27.555 1.00 43.75 102 ALA A O 1
ATOM 834 N N . GLU A 1 103 ? 28.325 15.476 -26.761 1.00 43.97 103 GLU A N 1
ATOM 835 C CA . GLU A 1 103 ? 28.127 14.671 -27.948 1.00 43.97 103 GLU A CA 1
ATOM 836 C C . GLU A 1 103 ? 26.656 14.261 -27.966 1.00 43.97 103 GLU A C 1
ATOM 838 O O . GLU A 1 103 ? 26.098 13.837 -26.949 1.00 43.97 103 GLU A O 1
ATOM 843 N N . ALA A 1 104 ? 26.016 14.433 -29.121 1.00 44.19 104 ALA A N 1
ATOM 844 C CA . ALA A 1 104 ? 24.639 14.039 -29.365 1.00 44.19 104 ALA A CA 1
ATOM 845 C C . ALA A 1 104 ? 24.353 12.670 -28.731 1.00 44.19 104 ALA A C 1
ATOM 847 O O . ALA A 1 104 ? 25.056 11.703 -29.026 1.00 44.19 104 ALA A O 1
ATOM 848 N N . ILE A 1 105 ? 23.353 12.622 -27.841 1.00 46.66 105 ILE A N 1
ATOM 849 C CA . ILE A 1 105 ? 22.946 11.425 -27.096 1.00 46.66 105 ILE A CA 1
ATOM 850 C C . ILE A 1 105 ? 22.710 10.312 -28.114 1.00 46.66 105 ILE A C 1
ATOM 852 O O . ILE A 1 105 ? 21.681 10.273 -28.790 1.00 46.66 105 ILE A O 1
ATOM 856 N N . LYS A 1 106 ? 23.708 9.445 -28.275 1.00 53.22 106 LYS A N 1
ATOM 857 C CA . LYS A 1 106 ? 23.653 8.350 -29.230 1.00 53.22 106 LYS A CA 1
ATOM 858 C C . LYS A 1 106 ? 22.583 7.386 -28.715 1.00 53.22 106 LYS A C 1
ATOM 860 O O . LYS A 1 106 ? 22.609 7.080 -27.519 1.00 53.22 106 LYS A O 1
ATOM 865 N N . PRO A 1 107 ? 21.627 6.945 -29.554 1.00 58.38 107 PRO A N 1
ATOM 866 C CA . PRO A 1 107 ? 20.640 5.969 -29.119 1.00 58.38 107 PRO A CA 1
ATOM 867 C C . PRO A 1 107 ? 21.374 4.778 -28.501 1.00 58.38 107 PRO A C 1
ATOM 869 O O . PRO A 1 107 ? 22.381 4.308 -29.040 1.00 58.38 107 PRO A O 1
ATOM 872 N N . LEU A 1 108 ? 20.915 4.375 -27.315 1.00 62.22 108 LEU A N 1
ATOM 873 C CA . LEU A 1 108 ? 21.534 3.316 -26.530 1.00 62.22 108 LEU A CA 1
ATOM 874 C C . LEU A 1 108 ? 21.651 2.057 -27.400 1.00 62.22 108 LEU A C 1
ATOM 876 O O . LEU A 1 108 ? 20.692 1.712 -28.091 1.00 62.22 108 LEU A O 1
ATOM 880 N N . ASN A 1 109 ? 22.816 1.398 -27.373 1.00 74.69 109 ASN A N 1
ATOM 881 C CA . ASN A 1 109 ? 23.038 0.165 -28.130 1.00 74.69 109 ASN A CA 1
ATOM 882 C C . ASN A 1 109 ? 21.902 -0.825 -27.840 1.00 74.69 109 ASN A C 1
ATOM 884 O O . ASN A 1 109 ? 21.498 -0.971 -26.683 1.00 74.69 109 ASN A O 1
ATOM 888 N N . GLU A 1 110 ? 21.382 -1.485 -28.870 1.00 73.50 110 GLU A N 1
ATOM 889 C CA . GLU A 1 110 ? 20.135 -2.241 -28.769 1.00 73.50 110 GLU A CA 1
ATOM 890 C C . GLU A 1 110 ? 20.201 -3.349 -27.710 1.00 73.50 110 GLU A C 1
ATOM 892 O O . GLU A 1 110 ? 19.219 -3.603 -27.014 1.00 73.50 110 GLU A O 1
ATOM 897 N N . ASP A 1 111 ? 21.375 -3.953 -27.530 1.00 73.38 111 ASP A N 1
ATOM 898 C CA . ASP A 1 111 ? 21.601 -4.989 -26.522 1.00 73.38 111 ASP A CA 1
ATOM 899 C C . ASP A 1 111 ? 21.605 -4.426 -25.094 1.00 73.38 111 ASP A C 1
ATOM 901 O O . ASP A 1 111 ? 21.058 -5.038 -24.176 1.00 73.38 111 ASP A O 1
ATOM 905 N N . ALA A 1 112 ? 22.155 -3.223 -24.903 1.00 76.19 112 ALA A N 1
ATOM 906 C CA . ALA A 1 112 ? 22.143 -2.535 -23.613 1.00 76.19 112 ALA A CA 1
ATOM 907 C C . ALA A 1 112 ? 20.737 -2.015 -23.266 1.00 76.19 112 ALA A C 1
ATOM 909 O O . ALA A 1 112 ? 20.318 -2.070 -22.109 1.00 76.19 112 ALA A O 1
ATOM 910 N N . ALA A 1 113 ? 19.980 -1.559 -24.270 1.00 73.81 113 ALA A N 1
ATOM 911 C CA . ALA A 1 113 ? 18.580 -1.179 -24.114 1.00 73.81 113 ALA A CA 1
ATOM 912 C C . ALA A 1 113 ? 17.705 -2.387 -23.756 1.00 73.81 113 ALA A C 1
ATOM 914 O O . ALA A 1 113 ? 16.882 -2.299 -22.846 1.00 73.81 113 ALA A O 1
ATOM 915 N N . ALA A 1 114 ? 17.923 -3.533 -24.405 1.00 75.19 114 ALA A N 1
ATOM 916 C CA . ALA A 1 114 ? 17.239 -4.774 -24.062 1.00 75.19 114 ALA A CA 1
ATOM 917 C C . ALA A 1 114 ? 17.549 -5.211 -22.622 1.00 75.19 114 ALA A C 1
ATOM 919 O O . ALA A 1 114 ? 16.649 -5.626 -21.892 1.00 75.19 114 ALA A O 1
ATOM 920 N N . GLU A 1 115 ? 18.802 -5.067 -22.184 1.00 81.25 115 GLU A N 1
ATOM 921 C CA . GLU A 1 115 ? 19.211 -5.438 -20.833 1.00 81.25 115 GLU A CA 1
ATOM 922 C C . GLU A 1 115 ? 18.570 -4.556 -19.754 1.00 81.25 115 GLU A C 1
ATOM 924 O O . GLU A 1 115 ? 18.033 -5.065 -18.763 1.00 81.25 115 GLU A O 1
ATOM 929 N N . LEU A 1 116 ? 18.593 -3.238 -19.966 1.00 80.44 116 LEU A N 1
ATOM 930 C CA . LEU A 1 116 ? 17.980 -2.265 -19.068 1.00 80.44 116 LEU A CA 1
ATOM 931 C C . LEU A 1 116 ? 16.454 -2.428 -19.033 1.00 80.44 116 LEU A C 1
ATOM 933 O O . LEU A 1 116 ? 15.858 -2.467 -17.956 1.00 80.44 116 LEU A O 1
ATOM 937 N N . GLY A 1 117 ? 15.832 -2.590 -20.204 1.00 81.75 117 GLY A N 1
ATOM 938 C CA . GLY A 1 117 ? 14.395 -2.804 -20.349 1.00 81.75 117 GLY A CA 1
ATOM 939 C C . GLY A 1 117 ? 13.922 -4.091 -19.677 1.00 81.75 117 GLY A C 1
ATOM 940 O O . GLY A 1 117 ? 12.891 -4.090 -19.010 1.00 81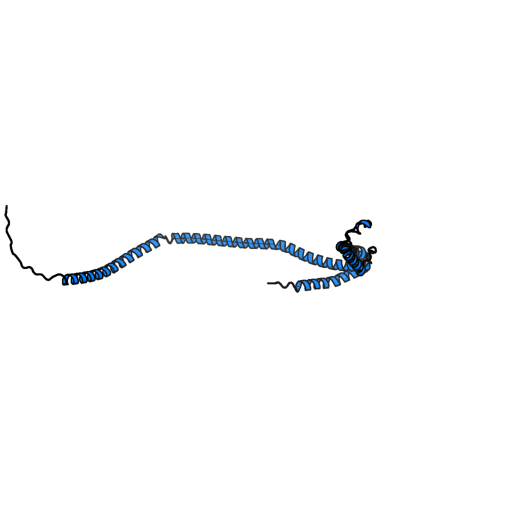.75 117 GLY A O 1
ATOM 941 N N . ALA A 1 118 ? 14.696 -5.174 -19.776 1.00 83.44 118 ALA A N 1
ATOM 942 C CA . ALA A 1 118 ? 14.375 -6.441 -19.128 1.00 83.44 118 ALA A CA 1
ATOM 943 C C . ALA A 1 118 ? 14.441 -6.367 -17.594 1.00 83.44 118 ALA A C 1
ATOM 945 O O . ALA A 1 118 ? 13.575 -6.926 -16.918 1.00 83.44 118 ALA A O 1
ATOM 946 N N . ASN A 1 119 ? 15.431 -5.661 -17.036 1.00 84.94 119 ASN A N 1
ATOM 947 C CA . ASN A 1 119 ? 15.515 -5.441 -15.589 1.00 84.94 119 ASN A CA 1
ATOM 948 C C . ASN A 1 119 ? 14.324 -4.604 -15.088 1.00 84.94 119 ASN A C 1
ATOM 950 O O . ASN A 1 119 ? 13.668 -4.992 -14.122 1.00 84.94 119 ASN A O 1
ATOM 954 N N . LEU A 1 120 ? 14.006 -3.506 -15.785 1.00 85.31 120 LEU A N 1
ATOM 955 C CA . LEU A 1 120 ? 12.876 -2.632 -15.451 1.00 85.31 120 LEU A CA 1
ATOM 956 C C . LEU A 1 120 ? 11.531 -3.360 -15.543 1.00 85.31 120 LEU A C 1
ATOM 958 O O . LEU A 1 120 ? 10.700 -3.217 -14.650 1.00 85.31 120 LEU A O 1
ATOM 962 N N . LEU A 1 121 ? 11.317 -4.170 -16.583 1.00 84.88 121 LEU A N 1
ATOM 963 C CA . LEU A 1 121 ? 10.103 -4.980 -16.721 1.00 84.88 121 LEU A CA 1
ATOM 964 C C . LEU A 1 121 ? 9.989 -6.036 -15.622 1.00 84.88 121 LEU A C 1
ATOM 966 O O . LEU A 1 121 ? 8.908 -6.218 -15.070 1.00 84.88 121 LEU A O 1
ATOM 970 N N . GLY A 1 122 ? 11.089 -6.710 -15.276 1.00 84.50 122 GLY A N 1
ATOM 971 C CA . GLY A 1 122 ? 11.099 -7.694 -14.194 1.00 84.50 122 GLY A CA 1
ATOM 972 C C . GLY A 1 122 ? 10.703 -7.076 -12.853 1.00 84.50 122 GLY A C 1
ATOM 973 O O . GLY A 1 122 ? 9.847 -7.609 -12.149 1.00 84.50 122 GLY A O 1
ATOM 974 N N . GLU A 1 123 ? 11.264 -5.913 -12.525 1.00 84.50 123 GLU A N 1
ATOM 975 C CA . GLU A 1 123 ? 10.889 -5.176 -11.318 1.00 84.50 123 GLU A CA 1
ATOM 976 C C . GLU A 1 123 ? 9.438 -4.685 -11.379 1.00 84.50 123 GLU A C 1
ATOM 978 O O . GLU A 1 123 ? 8.687 -4.891 -10.426 1.00 84.50 123 GLU A O 1
ATOM 983 N N . ALA A 1 124 ? 9.004 -4.117 -12.507 1.00 87.31 124 ALA A N 1
ATOM 984 C CA . ALA A 1 124 ? 7.635 -3.640 -12.686 1.00 87.31 124 ALA A CA 1
ATOM 985 C C . ALA A 1 124 ? 6.595 -4.756 -12.507 1.00 87.31 124 ALA A C 1
ATOM 987 O O . ALA A 1 124 ? 5.568 -4.526 -11.876 1.00 87.31 124 ALA A O 1
ATOM 988 N N . ILE A 1 125 ? 6.866 -5.970 -12.997 1.00 88.31 125 ILE A N 1
ATOM 989 C CA . ILE A 1 125 ? 5.975 -7.127 -12.830 1.00 88.31 125 ILE A CA 1
ATOM 990 C C . ILE A 1 125 ? 5.863 -7.525 -11.355 1.00 88.31 125 ILE A C 1
ATOM 992 O O . ILE A 1 125 ? 4.760 -7.779 -10.874 1.00 88.31 125 ILE A O 1
ATOM 996 N N . ILE A 1 126 ? 6.979 -7.552 -10.621 1.00 88.25 126 ILE A N 1
ATOM 997 C CA . ILE A 1 126 ? 6.980 -7.899 -9.192 1.00 88.25 126 ILE A CA 1
ATOM 998 C C . ILE A 1 126 ? 6.223 -6.839 -8.388 1.00 88.25 126 ILE A C 1
ATOM 1000 O O . ILE A 1 126 ? 5.380 -7.187 -7.560 1.00 88.25 126 ILE A O 1
ATOM 1004 N N . PHE A 1 127 ? 6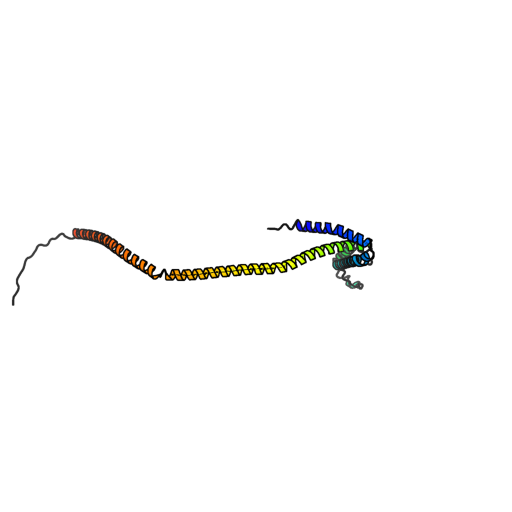.470 -5.554 -8.656 1.00 87.56 127 PHE A N 1
ATOM 1005 C CA . PHE A 1 127 ? 5.748 -4.463 -8.004 1.00 87.56 127 PHE A CA 1
ATOM 1006 C C . PHE A 1 127 ? 4.263 -4.454 -8.361 1.00 87.56 127 PHE A C 1
ATOM 1008 O O . PHE A 1 127 ? 3.439 -4.238 -7.475 1.00 87.56 127 PHE A O 1
ATOM 1015 N N . ALA A 1 128 ? 3.907 -4.729 -9.616 1.00 91.88 128 ALA A N 1
ATOM 1016 C CA . ALA A 1 128 ? 2.518 -4.846 -10.036 1.00 91.88 128 ALA A CA 1
ATOM 1017 C C . ALA A 1 128 ? 1.832 -6.013 -9.321 1.00 91.88 128 ALA A C 1
ATOM 1019 O O . ALA A 1 128 ? 0.788 -5.812 -8.718 1.00 91.88 128 ALA A O 1
ATOM 1020 N N . ALA A 1 129 ? 2.437 -7.203 -9.293 1.00 89.81 129 ALA A N 1
ATOM 1021 C CA . ALA A 1 129 ? 1.871 -8.364 -8.610 1.00 89.81 129 ALA A CA 1
ATOM 1022 C C . ALA A 1 129 ? 1.711 -8.134 -7.096 1.00 89.81 129 ALA A C 1
ATOM 1024 O O . ALA A 1 129 ? 0.648 -8.407 -6.536 1.00 89.81 129 ALA A O 1
ATOM 1025 N N . ALA A 1 130 ? 2.735 -7.582 -6.436 1.00 88.00 130 ALA A N 1
ATOM 1026 C CA . ALA A 1 130 ? 2.685 -7.261 -5.011 1.00 88.00 130 ALA A CA 1
ATOM 1027 C C . ALA A 1 130 ? 1.656 -6.159 -4.707 1.00 88.00 130 ALA A C 1
ATOM 1029 O O . ALA A 1 130 ? 0.849 -6.299 -3.789 1.00 88.00 130 ALA A O 1
ATOM 1030 N N . GLY A 1 131 ? 1.642 -5.089 -5.505 1.00 90.62 131 GLY A N 1
ATOM 1031 C CA . GLY A 1 131 ? 0.684 -3.992 -5.389 1.00 90.62 131 GLY A CA 1
ATOM 1032 C C . GLY A 1 131 ? -0.751 -4.447 -5.641 1.00 90.62 131 GLY A C 1
ATOM 1033 O O . GLY A 1 131 ? -1.647 -4.085 -4.884 1.00 90.62 131 GLY A O 1
ATOM 1034 N N . SER A 1 132 ? -0.974 -5.300 -6.642 1.00 92.00 132 SER A N 1
ATOM 1035 C CA . SER A 1 132 ? -2.271 -5.921 -6.908 1.00 92.00 132 SER A CA 1
ATOM 1036 C C . SER A 1 132 ? -2.720 -6.806 -5.749 1.00 92.00 132 SER A C 1
ATOM 1038 O O . SER A 1 132 ? -3.877 -6.716 -5.358 1.00 92.00 132 SE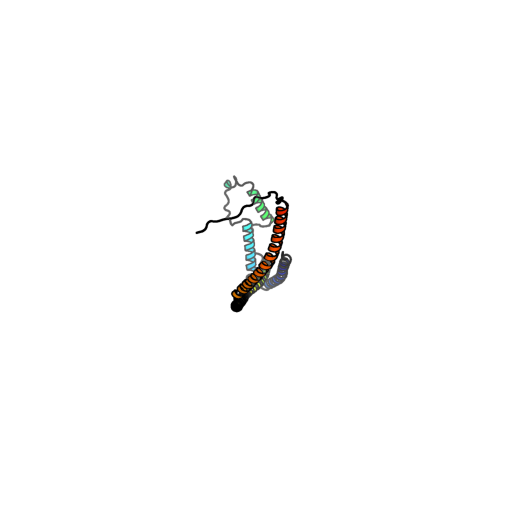R A O 1
ATOM 1040 N N . CYS A 1 133 ? -1.829 -7.605 -5.154 1.00 91.38 133 CYS A N 1
ATOM 1041 C CA . CYS A 1 133 ? -2.157 -8.414 -3.979 1.00 91.38 133 CYS A CA 1
ATOM 1042 C C . CYS A 1 133 ? -2.610 -7.536 -2.798 1.00 91.38 133 CYS A C 1
ATOM 1044 O O . CYS A 1 133 ? -3.686 -7.749 -2.241 1.00 91.38 133 CYS A O 1
ATOM 1046 N N . LEU A 1 134 ? -1.854 -6.477 -2.490 1.00 89.94 134 LEU A N 1
ATOM 1047 C CA . LEU A 1 134 ? -2.199 -5.528 -1.426 1.00 89.94 134 LEU A CA 1
ATOM 1048 C C . LEU A 1 134 ? -3.504 -4.775 -1.706 1.00 89.94 134 LEU A C 1
ATOM 1050 O O . LEU A 1 134 ? -4.316 -4.586 -0.803 1.00 89.94 134 LEU A O 1
ATOM 1054 N N . LEU A 1 135 ? -3.734 -4.356 -2.952 1.00 89.88 135 LEU A N 1
ATOM 1055 C CA . LEU A 1 135 ? -4.990 -3.723 -3.349 1.00 89.88 135 LEU A CA 1
ATOM 1056 C C . LEU A 1 135 ? -6.159 -4.695 -3.190 1.00 89.88 135 LEU A C 1
ATOM 1058 O O . LEU A 1 135 ? -7.175 -4.319 -2.617 1.00 89.88 135 LEU A O 1
ATOM 1062 N N . LEU A 1 136 ? -6.024 -5.947 -3.623 1.00 90.50 136 LEU A N 1
ATOM 1063 C CA . LEU A 1 136 ? -7.068 -6.956 -3.445 1.00 90.50 136 LEU A CA 1
ATOM 1064 C C . LEU A 1 136 ? -7.372 -7.199 -1.966 1.00 90.50 136 LEU A C 1
ATOM 1066 O O . LEU A 1 136 ? -8.542 -7.262 -1.588 1.00 90.50 136 LEU A O 1
ATOM 1070 N N . GLU A 1 137 ? -6.352 -7.279 -1.114 1.00 88.19 137 GLU A N 1
ATOM 1071 C CA . GLU A 1 137 ? -6.543 -7.380 0.331 1.00 88.19 137 GLU A CA 1
ATOM 1072 C C . GLU A 1 137 ? -7.235 -6.149 0.906 1.00 88.19 137 GLU A C 1
ATOM 1074 O O . GLU A 1 137 ? -8.177 -6.302 1.680 1.00 88.19 137 GLU A O 1
ATOM 1079 N N . PHE A 1 138 ? -6.842 -4.945 0.491 1.00 86.75 138 PHE A N 1
ATOM 1080 C CA . PHE A 1 138 ? -7.474 -3.698 0.916 1.00 86.75 138 PHE A CA 1
ATOM 1081 C C . PHE A 1 138 ? -8.953 -3.640 0.505 1.00 86.75 138 PHE A C 1
ATOM 1083 O O . PHE A 1 138 ? -9.824 -3.299 1.310 1.00 86.75 138 PHE A O 1
ATOM 1090 N N . TRP A 1 139 ? -9.264 -4.039 -0.730 1.00 82.25 139 TRP A N 1
ATOM 1091 C CA . TRP A 1 139 ? -10.632 -4.112 -1.242 1.00 82.25 139 TRP A CA 1
ATOM 1092 C C . TRP A 1 139 ? -11.448 -5.175 -0.497 1.00 82.25 139 TRP A C 1
ATOM 1094 O O . TRP A 1 139 ? -12.581 -4.917 -0.079 1.00 82.25 139 TRP A O 1
ATOM 1104 N N . ARG A 1 140 ? -10.854 -6.345 -0.238 1.00 85.12 140 ARG A N 1
ATOM 1105 C CA . ARG A 1 140 ? -11.463 -7.415 0.563 1.00 85.12 140 ARG A CA 1
ATOM 1106 C C . ARG A 1 140 ? -11.706 -6.970 2.006 1.00 85.12 140 ARG A C 1
ATOM 1108 O O . ARG A 1 140 ? -12.763 -7.244 2.575 1.00 85.12 140 ARG A O 1
ATOM 1115 N N . GLN A 1 141 ? -10.755 -6.256 2.600 1.00 72.31 141 GLN A N 1
ATOM 1116 C CA . GLN A 1 141 ? -10.821 -5.770 3.974 1.00 72.31 141 GLN A CA 1
ATOM 1117 C C . GLN A 1 141 ? -11.892 -4.690 4.132 1.00 72.31 141 GLN A C 1
ATOM 1119 O O . GLN A 1 141 ? -12.615 -4.708 5.129 1.00 72.31 141 GLN A O 1
ATOM 1124 N N . LYS A 1 142 ? -12.074 -3.823 3.127 1.00 72.44 142 LYS A N 1
ATOM 1125 C CA . LYS A 1 142 ? -13.171 -2.845 3.091 1.00 72.44 142 LYS A CA 1
ATOM 1126 C C . LYS A 1 142 ? -14.542 -3.526 3.196 1.00 72.44 142 LYS A C 1
ATOM 1128 O O . LYS A 1 142 ? -15.382 -3.073 3.965 1.00 72.44 142 LYS A O 1
ATOM 1133 N N . SER A 1 143 ? -14.745 -4.647 2.497 1.00 68.75 143 SER A N 1
ATOM 1134 C CA . SER A 1 143 ? -15.990 -5.434 2.580 1.00 68.75 143 SER A CA 1
ATOM 1135 C C . SER A 1 143 ? -16.187 -6.101 3.954 1.00 68.75 143 SER A C 1
ATOM 1137 O O . SER A 1 143 ? -17.305 -6.191 4.464 1.00 68.75 143 SER A O 1
ATOM 1139 N N . SER A 1 144 ? -15.100 -6.539 4.601 1.00 66.31 144 SER A N 1
ATOM 1140 C CA . SER A 1 144 ? -15.168 -7.226 5.900 1.00 66.31 144 SER A CA 1
ATOM 1141 C C . SER A 1 144 ? -15.350 -6.274 7.094 1.00 66.31 144 SER A C 1
ATOM 1143 O O . SER A 1 144 ? -16.004 -6.640 8.070 1.00 66.31 144 SER A O 1
ATOM 1145 N N . LYS A 1 145 ? -14.816 -5.045 7.028 1.00 65.62 145 LYS A N 1
ATOM 1146 C CA . LYS A 1 145 ? -14.841 -4.084 8.145 1.00 65.62 145 LYS A CA 1
ATOM 1147 C C . LYS A 1 145 ? -16.255 -3.600 8.484 1.00 65.62 145 LYS A C 1
ATOM 1149 O O . LYS A 1 145 ? -16.622 -3.625 9.652 1.00 65.62 145 LYS A O 1
ATOM 1154 N N . HIS A 1 146 ? -17.071 -3.289 7.475 1.00 68.00 146 HIS A N 1
ATOM 1155 C CA . HIS A 1 146 ? -18.463 -2.869 7.681 1.00 68.00 146 HIS A CA 1
ATOM 1156 C C . HIS A 1 146 ? -19.288 -3.944 8.406 1.00 68.00 146 HIS A C 1
ATOM 1158 O O . HIS A 1 146 ? -20.065 -3.650 9.305 1.00 68.00 146 HIS A O 1
ATOM 1164 N N . ARG A 1 147 ? -19.045 -5.222 8.087 1.00 71.12 147 ARG A N 1
ATOM 1165 C CA . ARG A 1 147 ? -19.710 -6.357 8.739 1.00 71.12 147 ARG A CA 1
ATOM 1166 C C . ARG A 1 147 ? -19.318 -6.495 10.219 1.00 71.12 147 ARG A C 1
ATOM 1168 O O . ARG A 1 147 ? -20.141 -6.911 11.024 1.00 71.12 147 ARG A O 1
ATOM 1175 N N . ARG A 1 148 ? -18.081 -6.123 10.579 1.00 71.44 148 ARG A N 1
ATOM 1176 C CA . ARG A 1 148 ? -17.593 -6.099 11.973 1.00 71.44 148 ARG A CA 1
ATOM 1177 C C . ARG A 1 148 ? -18.136 -4.905 12.753 1.00 71.44 148 ARG A C 1
ATOM 1179 O O . ARG A 1 148 ? -18.487 -5.071 13.910 1.00 71.44 148 ARG A O 1
ATOM 1186 N N . GLU A 1 149 ? -18.225 -3.739 12.120 1.00 79.50 149 GLU A N 1
ATOM 1187 C CA . GLU A 1 149 ? -18.817 -2.536 12.718 1.00 79.50 149 GLU A CA 1
ATOM 1188 C C . GLU A 1 149 ? -20.309 -2.756 13.004 1.00 79.50 149 GLU A C 1
ATOM 1190 O O . GLU A 1 149 ? -20.756 -2.512 14.119 1.00 79.50 149 GLU A O 1
ATOM 1195 N N . VAL A 1 150 ? -21.058 -3.332 12.056 1.00 84.25 150 VAL A N 1
ATOM 1196 C CA . VAL A 1 150 ? -22.470 -3.704 12.261 1.00 84.25 150 VAL A CA 1
ATOM 1197 C C . VAL A 1 150 ? -22.621 -4.749 13.371 1.00 84.25 150 VAL A C 1
ATOM 1199 O O . VAL A 1 150 ? -23.500 -4.610 14.216 1.00 84.25 150 VAL A O 1
ATOM 1202 N N . ALA A 1 151 ? -21.748 -5.762 13.421 1.00 86.19 151 ALA A N 1
ATOM 1203 C CA . ALA A 1 151 ? -21.773 -6.756 14.494 1.00 86.19 151 ALA A CA 1
ATOM 1204 C C . ALA A 1 151 ? -21.487 -6.139 15.877 1.00 86.19 151 ALA A C 1
ATOM 1206 O O . ALA A 1 151 ? -22.175 -6.471 16.835 1.00 86.19 151 ALA A O 1
ATOM 1207 N N . GLN A 1 152 ? -20.525 -5.215 15.980 1.00 84.81 152 GLN A N 1
ATOM 1208 C CA . GLN A 1 152 ? -20.226 -4.506 17.231 1.00 84.81 152 GLN A CA 1
ATOM 1209 C C . GLN A 1 152 ? -21.381 -3.606 17.677 1.00 84.81 152 GLN A C 1
ATOM 1211 O O . GLN A 1 152 ? -21.723 -3.594 18.857 1.00 84.81 152 GLN A O 1
ATOM 1216 N N . VAL A 1 153 ? -22.004 -2.882 16.743 1.00 91.25 153 VAL A N 1
ATOM 1217 C CA . VAL A 1 153 ? -23.178 -2.049 17.038 1.00 91.25 153 VAL A CA 1
ATOM 1218 C C . VAL A 1 153 ? -24.341 -2.914 17.522 1.00 91.25 153 VAL A C 1
ATOM 1220 O O . VAL A 1 153 ? -24.978 -2.556 18.506 1.00 91.25 153 VAL A O 1
ATOM 1223 N N . ALA A 1 154 ? -24.568 -4.081 16.912 1.00 91.44 154 ALA A N 1
ATOM 1224 C CA . ALA A 1 154 ? -25.591 -5.021 17.365 1.00 91.44 154 ALA A CA 1
ATOM 1225 C C . ALA A 1 154 ? -25.348 -5.512 18.805 1.00 91.44 154 ALA A C 1
ATOM 1227 O O . ALA A 1 154 ? -26.289 -5.571 19.588 1.00 91.44 154 ALA A O 1
ATOM 1228 N N . THR A 1 155 ? -24.095 -5.795 19.188 1.00 93.00 155 THR A N 1
ATOM 1229 C CA . THR A 1 155 ? -23.760 -6.188 20.573 1.00 93.00 155 THR A CA 1
ATOM 1230 C C . THR A 1 155 ? -23.998 -5.058 21.578 1.00 93.00 155 THR A C 1
ATOM 1232 O O . THR A 1 155 ? -24.437 -5.296 22.697 1.00 93.00 155 THR A O 1
ATOM 1235 N N . VAL A 1 156 ? -23.707 -3.809 21.201 1.00 91.69 156 VAL A N 1
ATOM 1236 C CA . VAL A 1 156 ? -23.959 -2.650 22.076 1.00 91.69 156 VAL A CA 1
ATOM 1237 C C . VAL A 1 156 ? -25.456 -2.399 22.241 1.00 91.69 156 VAL A C 1
ATOM 1239 O O . VAL A 1 156 ? -25.886 -2.016 23.325 1.00 91.69 156 VAL A O 1
ATOM 1242 N N . LEU A 1 157 ? -26.245 -2.615 21.186 1.00 94.62 157 LEU A N 1
ATOM 1243 C CA . LEU A 1 157 ? -27.700 -2.501 21.256 1.00 94.62 157 LEU A CA 1
ATOM 1244 C C . LEU A 1 157 ? -28.308 -3.573 22.168 1.00 94.62 157 LEU A C 1
ATOM 1246 O O . LEU A 1 157 ? -29.097 -3.213 23.033 1.00 94.62 157 LEU A O 1
ATOM 1250 N N . SER A 1 158 ? -27.877 -4.836 22.069 1.00 94.62 158 SER A N 1
ATOM 1251 C CA . SER A 1 158 ? -28.399 -5.896 22.947 1.00 94.62 158 SER A CA 1
ATOM 1252 C C . SER A 1 158 ? -28.077 -5.645 24.423 1.00 94.62 158 SER A C 1
ATOM 1254 O O . SER A 1 158 ? -28.927 -5.821 25.281 1.00 94.62 158 SER A O 1
ATOM 1256 N N . LEU A 1 159 ? -26.870 -5.153 24.729 1.00 93.88 159 LEU A N 1
ATOM 1257 C CA . LEU A 1 159 ? -26.506 -4.796 26.105 1.00 93.88 159 LEU A CA 1
ATOM 1258 C C . LEU A 1 159 ? -27.335 -3.629 26.652 1.00 93.88 159 LEU A C 1
ATOM 1260 O O . LEU A 1 159 ? -27.575 -3.565 27.853 1.00 93.88 159 LEU A O 1
ATOM 1264 N N . ARG A 1 160 ? -27.749 -2.687 25.795 1.00 96.19 160 ARG A N 1
ATOM 1265 C CA . ARG A 1 160 ? -28.646 -1.603 26.213 1.00 96.19 160 ARG A CA 1
ATOM 1266 C C . ARG A 1 160 ? -30.039 -2.130 26.542 1.00 96.19 160 ARG A C 1
ATOM 1268 O O . ARG A 1 160 ? -30.576 -1.722 27.562 1.00 96.19 160 ARG A O 1
ATOM 1275 N N . GLU A 1 161 ? -30.572 -3.041 25.729 1.00 95.88 161 GLU A N 1
ATOM 1276 C CA . GLU A 1 161 ? -31.858 -3.701 25.998 1.00 95.88 161 GLU A CA 1
ATOM 1277 C C . GLU A 1 161 ? -31.817 -4.496 27.310 1.00 95.88 161 GLU A C 1
ATOM 1279 O O . GLU A 1 161 ? -32.738 -4.389 28.116 1.00 95.88 161 GLU A O 1
ATOM 1284 N N . ASP A 1 162 ? -30.728 -5.227 27.568 1.00 95.44 162 ASP A N 1
ATOM 1285 C CA . ASP A 1 162 ? -30.550 -5.959 28.826 1.00 95.44 162 ASP A CA 1
ATOM 1286 C C . ASP A 1 162 ? -30.541 -5.008 30.036 1.00 95.44 162 ASP A C 1
ATOM 1288 O O . ASP A 1 162 ? -31.184 -5.284 31.047 1.00 95.44 162 ASP A O 1
ATOM 1292 N N . VAL A 1 163 ? -29.841 -3.869 29.945 1.00 95.81 163 VAL A N 1
ATOM 1293 C CA . VAL A 1 163 ? -29.822 -2.857 31.019 1.00 95.81 163 VAL A CA 1
ATOM 1294 C C . VAL A 1 163 ? -31.215 -2.273 31.253 1.00 95.81 163 VAL A C 1
ATOM 1296 O O . VAL A 1 163 ? -31.643 -2.193 32.400 1.00 95.81 163 VAL A O 1
ATOM 1299 N N . GLU A 1 164 ? -31.936 -1.923 30.189 1.00 95.38 164 GLU A N 1
ATOM 1300 C CA . GLU A 1 164 ? -33.293 -1.369 30.275 1.00 95.38 164 GLU A CA 1
ATOM 1301 C C . GLU A 1 164 ? -34.289 -2.388 30.859 1.00 95.38 164 GLU A C 1
ATOM 1303 O O . GLU A 1 164 ? -35.155 -2.045 31.664 1.00 95.38 164 GLU A O 1
ATOM 1308 N N . TYR A 1 165 ? -34.132 -3.674 30.533 1.00 94.56 165 TYR A N 1
ATOM 1309 C CA . TYR A 1 165 ? -34.896 -4.755 31.154 1.00 94.56 165 TYR A CA 1
ATOM 1310 C C . TYR A 1 165 ? -34.605 -4.878 32.656 1.00 94.56 165 TYR A C 1
ATOM 1312 O O . TYR A 1 165 ? -35.536 -4.981 33.457 1.00 94.56 165 TYR A O 1
ATOM 1320 N N . LEU A 1 166 ? -33.327 -4.840 33.051 1.00 93.44 166 LEU A N 1
ATOM 1321 C CA . LEU A 1 166 ? -32.942 -4.881 34.464 1.00 93.44 166 LEU A CA 1
ATOM 1322 C C . LEU A 1 166 ? -33.476 -3.667 35.241 1.00 93.44 166 LEU A C 1
ATOM 1324 O O . LEU A 1 166 ? -33.921 -3.842 36.374 1.00 93.44 166 LEU A O 1
ATOM 1328 N N . GLU A 1 167 ? -33.451 -2.467 34.655 1.00 94.69 167 GLU A N 1
ATOM 1329 C CA . GLU A 1 167 ? -34.005 -1.251 35.270 1.00 94.69 167 GLU A CA 1
ATOM 1330 C C . GLU A 1 167 ? -35.517 -1.373 35.494 1.00 94.69 167 GLU A C 1
ATOM 1332 O O . GLU A 1 167 ? -35.984 -1.143 36.607 1.00 94.69 167 GLU A O 1
ATOM 1337 N N . ASN A 1 168 ? -36.270 -1.844 34.495 1.00 94.31 168 ASN A N 1
ATOM 1338 C CA . ASN A 1 168 ? -37.714 -2.060 34.630 1.00 94.31 168 ASN A CA 1
ATOM 1339 C C . ASN A 1 168 ? -38.057 -3.092 35.718 1.00 94.31 168 ASN A C 1
ATOM 1341 O O . ASN A 1 168 ? -38.979 -2.887 36.507 1.00 94.31 168 ASN A O 1
ATOM 1345 N N . MET A 1 169 ? -37.296 -4.190 35.793 1.00 91.62 169 MET A N 1
ATOM 1346 C CA . MET A 1 169 ? -37.460 -5.197 36.848 1.00 91.62 169 MET A CA 1
ATOM 1347 C C . MET A 1 169 ? -37.139 -4.627 38.234 1.00 91.62 169 MET A C 1
ATOM 1349 O O . MET A 1 169 ? -37.799 -4.968 39.217 1.00 91.62 169 MET A O 1
ATOM 1353 N N . LEU A 1 170 ? -36.122 -3.766 38.333 1.00 91.19 170 LEU A N 1
ATOM 1354 C CA . LEU A 1 170 ? -35.759 -3.118 39.588 1.00 91.19 170 LEU A CA 1
ATOM 1355 C C . LEU A 1 170 ? -36.851 -2.147 40.047 1.00 91.19 170 LEU A C 1
ATOM 1357 O O . LEU A 1 170 ? -37.209 -2.173 41.224 1.00 91.19 170 LEU A O 1
ATOM 1361 N N . ASP A 1 171 ? -37.408 -1.352 39.135 1.00 90.69 171 ASP A N 1
ATOM 1362 C CA . ASP A 1 171 ? -38.527 -0.453 39.420 1.00 90.69 171 ASP A CA 1
ATOM 1363 C C . ASP A 1 171 ? -39.770 -1.228 39.878 1.00 90.69 171 ASP A C 1
ATOM 1365 O O . ASP A 1 171 ? -40.403 -0.856 40.869 1.00 90.69 171 ASP A O 1
ATOM 1369 N N . GLU A 1 172 ? -40.087 -2.354 39.231 1.00 88.19 172 GLU A N 1
ATOM 1370 C CA . GLU A 1 172 ? -41.198 -3.221 39.639 1.00 88.19 172 GLU A CA 1
ATOM 1371 C C . GLU A 1 172 ? -40.998 -3.773 41.060 1.00 88.19 172 GLU A C 1
ATOM 1373 O O . GLU A 1 172 ? -41.897 -3.695 41.906 1.00 88.19 172 GLU A O 1
ATOM 1378 N N . VAL A 1 173 ? -39.794 -4.267 41.368 1.00 83.75 173 VAL A N 1
ATOM 1379 C CA . VAL A 1 173 ? -39.447 -4.736 42.717 1.00 83.75 173 VAL A CA 1
ATOM 1380 C C . VAL A 1 173 ? -39.484 -3.585 43.727 1.00 83.75 173 VAL A C 1
ATOM 1382 O O . VAL A 1 173 ? -39.971 -3.765 44.843 1.00 83.75 173 VAL A O 1
ATOM 1385 N N . GLN A 1 174 ? -39.024 -2.389 43.361 1.00 79.81 174 GLN A N 1
ATOM 1386 C CA . GLN A 1 174 ? -39.022 -1.219 44.235 1.00 79.81 174 GLN A CA 1
ATOM 1387 C C . GLN A 1 174 ? -40.443 -0.754 44.584 1.00 79.81 174 GLN A C 1
ATOM 1389 O O . GLN A 1 174 ? -40.697 -0.401 45.741 1.00 79.81 174 GLN A O 1
ATOM 1394 N N . VAL A 1 175 ? -41.382 -0.814 43.633 1.00 80.44 175 VAL A N 1
ATOM 1395 C CA . VAL A 1 175 ? -42.809 -0.554 43.880 1.00 80.44 175 VAL A CA 1
ATOM 1396 C C . VAL A 1 175 ? -43.386 -1.580 44.858 1.00 80.44 175 VAL A C 1
ATOM 1398 O O . VAL A 1 175 ? -44.079 -1.199 45.803 1.00 80.44 175 VAL A O 1
ATOM 1401 N N . GLN A 1 176 ? -43.057 -2.868 44.702 1.00 76.88 176 GLN A N 1
ATOM 1402 C CA . GLN A 1 176 ? -43.513 -3.898 45.642 1.00 76.88 176 GLN A CA 1
ATOM 1403 C C . GLN A 1 176 ? -42.922 -3.724 47.046 1.00 76.88 176 GLN A C 1
ATOM 1405 O O . GLN A 1 176 ? -43.646 -3.831 48.036 1.00 76.88 176 GLN A O 1
ATOM 1410 N N . VAL A 1 177 ? -41.630 -3.406 47.153 1.00 76.12 177 VAL A N 1
ATOM 1411 C CA . VAL A 1 177 ? -40.971 -3.161 48.444 1.00 76.12 177 VAL A CA 1
ATOM 1412 C C . VAL A 1 177 ? -41.559 -1.927 49.133 1.00 76.12 177 VAL A C 1
ATOM 1414 O O . VAL A 1 177 ? -41.812 -1.980 50.333 1.00 76.12 177 VAL A O 1
ATOM 1417 N N . GLN A 1 178 ? -41.849 -0.841 48.408 1.00 66.44 178 GLN A N 1
ATOM 1418 C CA . GLN A 1 178 ? -42.536 0.326 48.983 1.00 66.44 178 GLN A CA 1
ATOM 1419 C C . GLN A 1 178 ? -43.971 0.023 49.429 1.00 66.44 178 GLN A C 1
ATOM 1421 O O . GLN A 1 178 ? -44.412 0.559 50.444 1.00 66.44 178 GLN A O 1
ATOM 1426 N N . ALA A 1 179 ? -44.697 -0.823 48.697 1.00 69.31 179 ALA A N 1
ATOM 1427 C CA . ALA A 1 179 ? -46.055 -1.212 49.063 1.00 69.31 179 ALA A CA 1
ATOM 1428 C C . ALA A 1 179 ? -46.092 -2.139 50.294 1.00 69.31 179 ALA A C 1
ATOM 1430 O O . ALA A 1 179 ? -46.993 -2.021 51.123 1.00 69.31 179 ALA A O 1
ATOM 1431 N N . ALA A 1 180 ? -45.114 -3.040 50.435 1.00 66.00 180 ALA A N 1
ATOM 1432 C CA . ALA A 1 180 ? -45.022 -3.979 51.555 1.00 66.00 180 ALA A CA 1
ATOM 1433 C C . ALA A 1 180 ? -44.385 -3.371 52.821 1.00 66.00 180 ALA A C 1
ATOM 1435 O O . ALA A 1 180 ? -44.684 -3.805 53.933 1.00 66.00 180 ALA A O 1
ATOM 1436 N N . LEU A 1 181 ? -43.523 -2.362 52.670 1.00 58.69 181 LEU A N 1
ATOM 1437 C CA . LEU A 1 181 ? -42.876 -1.624 53.757 1.00 58.69 181 LEU A CA 1
ATOM 1438 C C . LEU A 1 181 ? -43.321 -0.153 53.703 1.00 58.69 181 LEU A C 1
ATOM 1440 O O . LEU A 1 181 ? -42.586 0.702 53.196 1.00 58.69 181 LEU A O 1
ATOM 1444 N N . PRO A 1 182 ? -44.514 0.190 54.229 1.00 62.47 182 PRO A N 1
ATOM 1445 C CA . PRO A 1 182 ? -44.871 1.588 54.379 1.00 62.47 182 PRO A CA 1
ATOM 1446 C C . PRO A 1 182 ? -43.876 2.204 55.364 1.00 62.47 182 PRO A C 1
ATOM 1448 O O . PRO A 1 182 ? -43.771 1.760 56.504 1.00 62.47 182 PRO A O 1
ATOM 1451 N N . ARG A 1 183 ? -43.146 3.247 54.947 1.00 58.12 183 ARG A N 1
ATOM 1452 C CA . ARG A 1 183 ? -42.243 4.015 55.831 1.00 58.12 183 ARG A CA 1
ATOM 1453 C C . ARG A 1 183 ? -42.905 4.413 57.161 1.00 58.12 183 ARG A C 1
ATOM 1455 O O . ARG A 1 183 ? -42.223 4.488 58.176 1.00 58.12 183 ARG A O 1
ATOM 1462 N N . ASN A 1 184 ? -44.232 4.538 57.160 1.00 62.25 184 ASN A N 1
ATOM 1463 C CA . ASN A 1 184 ? -45.062 4.785 58.333 1.00 62.25 184 ASN A CA 1
ATOM 1464 C C . ASN A 1 184 ? -44.866 3.752 59.457 1.00 62.25 184 ASN A C 1
ATOM 1466 O O . ASN A 1 184 ? -44.777 4.161 60.604 1.00 62.25 184 ASN A O 1
ATOM 1470 N N . SER A 1 185 ? -44.736 2.448 59.172 1.00 62.50 185 SER A N 1
ATOM 1471 C CA . SER A 1 185 ? -44.615 1.432 60.236 1.00 62.50 185 SER A CA 1
ATOM 1472 C C . SER A 1 185 ? -43.251 1.462 60.932 1.00 62.50 185 SER A C 1
ATOM 1474 O O . SER A 1 185 ? -43.153 1.221 62.133 1.00 62.50 185 SER A O 1
ATOM 1476 N N . LEU A 1 186 ? -42.194 1.815 60.196 1.00 61.31 186 LEU A N 1
ATOM 1477 C CA . LEU A 1 186 ? -40.853 2.031 60.745 1.00 61.31 186 LEU A CA 1
ATOM 1478 C C . LEU A 1 186 ? -40.791 3.309 61.590 1.00 61.31 186 LEU A C 1
ATOM 1480 O O . LEU A 1 186 ? -40.142 3.315 62.635 1.00 61.31 186 LEU A O 1
ATOM 1484 N N . ASP A 1 187 ? -41.466 4.375 61.158 1.00 63.59 187 ASP A N 1
ATOM 1485 C CA . ASP A 1 187 ? -41.545 5.627 61.912 1.00 63.59 187 ASP A CA 1
ATOM 1486 C C . ASP A 1 187 ? -42.412 5.489 63.173 1.00 63.59 187 ASP A C 1
ATOM 1488 O O . ASP A 1 187 ? -42.060 6.045 64.216 1.00 63.59 187 ASP A O 1
ATOM 1492 N N . GLU A 1 188 ? -43.474 4.686 63.115 1.00 73.69 188 GLU A N 1
ATOM 1493 C CA . GLU A 1 188 ? -44.359 4.373 64.240 1.00 73.69 188 GLU A CA 1
ATOM 1494 C C . GLU A 1 188 ? -43.646 3.518 65.298 1.00 73.69 188 GLU A C 1
ATOM 1496 O O . GLU A 1 188 ? -43.567 3.930 66.455 1.00 73.69 188 GLU A O 1
ATOM 1501 N N . LEU A 1 189 ? -42.961 2.438 64.895 1.00 75.31 189 LEU A N 1
ATOM 1502 C CA . LEU A 1 189 ? -42.160 1.612 65.811 1.00 75.31 189 LEU A CA 1
ATOM 1503 C C . LEU A 1 189 ? -41.009 2.411 66.452 1.00 75.31 189 LEU A C 1
ATOM 1505 O O . LEU A 1 189 ? -40.658 2.231 67.618 1.00 75.31 189 LEU A O 1
ATOM 1509 N N . ARG A 1 190 ? -40.412 3.342 65.697 1.00 75.25 190 ARG A N 1
ATOM 1510 C CA . ARG A 1 190 ? -39.340 4.217 66.192 1.00 75.25 190 ARG A CA 1
ATOM 1511 C C . ARG A 1 190 ? -39.861 5.327 67.107 1.00 75.25 190 ARG A C 1
ATOM 1513 O O . ARG A 1 190 ? -39.087 5.856 67.911 1.00 75.25 190 ARG A O 1
ATOM 1520 N N . ALA A 1 191 ? -41.117 5.736 66.962 1.00 73.88 191 ALA A N 1
ATOM 1521 C CA . ALA A 1 191 ? -41.773 6.670 67.869 1.00 73.88 191 ALA A CA 1
ATOM 1522 C C . ALA A 1 191 ? -42.149 5.974 69.183 1.00 73.88 191 ALA A C 1
ATOM 1524 O O . ALA A 1 191 ? -41.858 6.519 70.248 1.00 73.88 191 ALA A O 1
ATOM 1525 N N . GLU A 1 192 ? -42.685 4.757 69.097 1.00 79.94 192 GLU A N 1
ATOM 1526 C CA . GLU A 1 192 ? -43.085 3.931 70.236 1.00 79.94 192 GLU A CA 1
ATOM 1527 C C . GLU A 1 192 ? -41.877 3.565 71.112 1.00 79.94 192 GLU A C 1
ATOM 1529 O O . GLU A 1 192 ? -41.827 3.953 72.281 1.00 79.94 192 GLU A O 1
ATOM 1534 N N . LEU A 1 193 ? -40.808 3.014 70.518 1.00 81.19 193 LEU A N 1
ATOM 1535 C CA . LEU A 1 193 ? -39.575 2.668 71.241 1.00 81.19 193 LEU A CA 1
ATOM 1536 C C . LEU A 1 193 ? -38.920 3.890 71.915 1.00 81.19 193 LEU A C 1
ATOM 1538 O O . LEU A 1 193 ? -38.346 3.801 72.998 1.00 81.19 193 LEU A O 1
ATOM 1542 N N . ARG A 1 194 ? -38.998 5.073 71.288 1.00 81.12 194 ARG A N 1
ATOM 1543 C CA . ARG A 1 194 ? -38.470 6.318 71.874 1.00 81.12 194 ARG A CA 1
ATOM 1544 C C . ARG A 1 194 ? -39.335 6.869 73.000 1.00 81.12 194 ARG A C 1
ATOM 1546 O O . ARG A 1 194 ? -38.812 7.632 73.813 1.00 81.12 194 ARG A O 1
ATOM 1553 N N . ALA A 1 195 ? -40.636 6.609 72.995 1.00 77.94 195 ALA A N 1
ATOM 1554 C CA . ALA A 1 195 ? -41.526 7.030 74.067 1.00 77.94 195 ALA A CA 1
ATOM 1555 C C . ALA A 1 195 ? -41.300 6.155 75.303 1.00 77.94 195 ALA A C 1
ATOM 1557 O O . ALA A 1 195 ? -41.117 6.694 76.394 1.00 77.94 195 ALA A O 1
ATOM 1558 N N . GLU A 1 196 ? -41.202 4.843 75.096 1.00 84.50 196 GLU A N 1
ATOM 1559 C CA . GLU A 1 196 ? -40.992 3.845 76.146 1.00 84.50 196 GLU A CA 1
ATOM 1560 C C . GLU A 1 196 ? -39.630 4.032 76.835 1.00 84.50 196 GLU A C 1
ATOM 1562 O O . GLU A 1 196 ? -39.576 4.290 78.038 1.00 84.50 196 GLU A O 1
ATOM 1567 N N . LEU A 1 197 ? -38.536 4.109 76.060 1.00 82.19 197 LEU A N 1
ATOM 1568 C CA . LEU A 1 197 ? -37.187 4.316 76.606 1.00 82.19 197 LEU A CA 1
ATOM 1569 C C . LEU A 1 197 ? -37.042 5.659 77.349 1.00 82.19 197 LEU A C 1
ATOM 1571 O O . LEU A 1 197 ? -36.296 5.776 78.319 1.00 82.19 197 LEU A O 1
ATOM 1575 N N . ARG A 1 198 ? -37.744 6.711 76.899 1.00 80.81 198 ARG A N 1
ATOM 1576 C CA . ARG A 1 198 ? -37.732 8.015 77.588 1.00 80.81 198 ARG A CA 1
ATOM 1577 C C . ARG A 1 198 ? -38.529 7.996 78.882 1.00 80.81 198 ARG A C 1
ATOM 1579 O O . ARG A 1 198 ? -38.195 8.777 79.769 1.00 80.81 198 ARG A O 1
ATOM 1586 N N . ALA A 1 199 ? -39.591 7.202 78.964 1.00 78.50 199 ALA A N 1
ATOM 1587 C CA . ALA A 1 199 ? -40.375 7.072 80.181 1.00 78.50 199 ALA 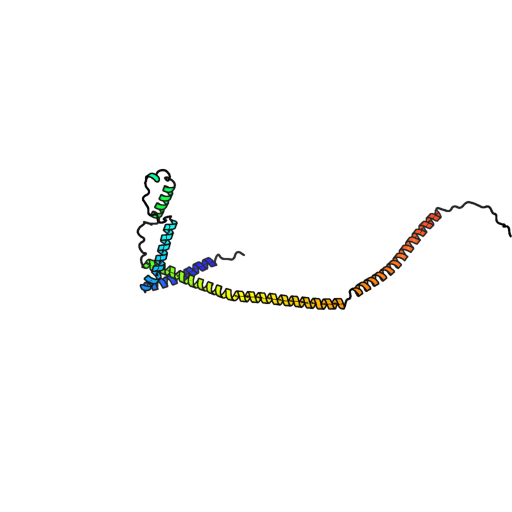A CA 1
ATOM 1588 C C . ALA A 1 199 ? -39.556 6.348 81.255 1.00 78.50 199 ALA A C 1
ATOM 1590 O O . ALA A 1 199 ? -39.380 6.915 82.330 1.00 78.50 199 ALA A O 1
ATOM 1591 N N . GLU A 1 200 ? -38.961 5.198 80.917 1.00 82.94 200 GLU A N 1
ATOM 1592 C CA . GLU A 1 200 ? -38.093 4.435 81.827 1.00 82.94 200 GLU A CA 1
ATOM 1593 C C . GLU A 1 200 ? -36.887 5.254 82.301 1.00 82.94 200 GLU A C 1
ATOM 1595 O O . GLU A 1 200 ? -36.674 5.414 83.505 1.00 82.94 200 GLU A O 1
ATOM 1600 N N . LEU A 1 201 ? -36.136 5.864 81.373 1.00 77.25 201 LEU A N 1
ATOM 1601 C CA . LEU A 1 201 ? -34.939 6.627 81.738 1.00 77.25 201 LEU A CA 1
ATOM 1602 C C . LEU A 1 201 ? -35.279 7.859 82.589 1.00 77.25 201 LEU A C 1
ATOM 1604 O O . LEU A 1 201 ? -34.507 8.244 83.463 1.00 77.25 201 LEU A O 1
ATOM 1608 N N . ARG A 1 202 ? -36.438 8.494 82.355 1.00 73.81 202 ARG A N 1
ATOM 1609 C CA . ARG A 1 202 ? -36.893 9.611 83.192 1.00 73.81 202 ARG A CA 1
ATOM 1610 C C . ARG A 1 202 ? -37.250 9.145 84.589 1.00 73.81 202 ARG A C 1
ATOM 1612 O O . ARG A 1 202 ? -36.883 9.837 85.526 1.00 73.81 202 ARG A O 1
ATOM 1619 N N . THR A 1 203 ? -37.953 8.027 84.745 1.00 76.25 203 THR A N 1
ATOM 1620 C CA . THR A 1 203 ? -38.343 7.552 86.077 1.00 76.25 203 THR A CA 1
ATOM 1621 C C . THR A 1 203 ? -37.138 7.127 86.904 1.00 76.25 203 THR A C 1
ATOM 1623 O O . THR A 1 203 ? -37.066 7.499 88.073 1.00 76.25 203 THR A O 1
ATOM 1626 N N . GLU A 1 204 ? -36.175 6.435 86.292 1.00 80.38 204 GLU A N 1
ATOM 1627 C CA . GLU A 1 204 ? -34.951 5.993 86.968 1.00 80.38 204 GLU A CA 1
ATOM 1628 C C . GLU A 1 204 ? -34.072 7.190 87.356 1.00 80.38 204 GLU A C 1
ATOM 1630 O O . GLU A 1 204 ? -33.804 7.414 88.538 1.00 80.38 204 GLU A O 1
ATOM 1635 N N . LEU A 1 205 ? -33.727 8.050 86.388 1.00 75.38 205 LEU A N 1
ATOM 1636 C CA . LEU A 1 205 ? -32.842 9.194 86.630 1.00 75.38 205 LEU A CA 1
ATOM 1637 C C . LEU A 1 205 ? -33.472 10.223 87.583 1.00 75.38 205 LEU A C 1
ATOM 1639 O O . LEU A 1 205 ? -32.785 10.848 88.386 1.00 75.38 205 LEU A O 1
ATOM 1643 N N . GLN A 1 206 ? -34.791 10.426 87.503 1.00 76.19 206 GLN A N 1
ATOM 1644 C CA . GLN A 1 206 ? -35.495 11.370 88.370 1.00 76.19 206 GLN A CA 1
ATOM 1645 C C . GLN A 1 206 ? -35.625 10.848 89.804 1.00 76.19 206 GLN A C 1
ATOM 1647 O O . GLN A 1 206 ? -35.720 11.667 90.719 1.00 76.19 206 GLN A O 1
ATOM 1652 N N . ALA A 1 207 ? -35.643 9.529 90.014 1.00 76.56 207 ALA A N 1
ATOM 1653 C CA . ALA A 1 207 ? -35.626 8.933 91.345 1.00 76.56 207 ALA A CA 1
ATOM 1654 C C . ALA A 1 207 ? -34.229 9.025 91.976 1.00 76.56 207 ALA A C 1
ATOM 1656 O O . ALA A 1 207 ? -34.121 9.529 93.094 1.00 76.56 207 ALA A O 1
ATOM 1657 N N . GLU A 1 208 ? -33.176 8.640 91.245 1.00 81.25 208 GLU A N 1
ATOM 1658 C CA . GLU A 1 208 ? -31.787 8.735 91.721 1.00 81.25 208 GLU A CA 1
ATOM 1659 C C . GLU A 1 208 ? -31.385 10.182 92.022 1.00 81.25 208 GLU A C 1
ATOM 1661 O O . GLU A 1 208 ? -30.987 10.492 93.145 1.00 81.25 208 GLU A O 1
ATOM 1666 N N . LEU A 1 209 ? -31.588 11.104 91.074 1.00 79.62 209 LEU A N 1
ATOM 1667 C CA . LEU A 1 209 ? -31.179 12.499 91.254 1.00 79.62 209 LEU A CA 1
ATOM 1668 C C . LEU A 1 209 ? -31.975 13.196 92.368 1.00 79.62 209 LEU A C 1
ATOM 1670 O O . LEU A 1 209 ? -31.442 14.058 93.063 1.00 79.62 209 LEU A O 1
ATOM 1674 N N . ARG A 1 210 ? -33.255 12.843 92.567 1.00 77.12 210 ARG A N 1
ATOM 1675 C CA . ARG A 1 210 ? -34.035 13.373 93.700 1.00 77.12 210 ARG A CA 1
ATOM 1676 C C . ARG A 1 210 ? -33.537 12.838 95.030 1.00 77.12 210 ARG A C 1
ATOM 1678 O O . ARG A 1 210 ? -33.523 13.611 95.981 1.00 77.12 210 ARG A O 1
ATOM 1685 N N . ALA A 1 211 ? -33.180 11.559 95.107 1.00 79.69 211 ALA A N 1
ATOM 1686 C CA . ALA A 1 211 ? -32.661 10.972 96.334 1.00 79.69 211 ALA A CA 1
ATOM 1687 C C . ALA A 1 211 ? -31.326 11.625 96.723 1.00 79.69 211 ALA A C 1
ATOM 1689 O O . ALA A 1 211 ? -31.187 12.074 97.859 1.00 79.69 211 ALA A O 1
ATOM 1690 N N . GLU A 1 212 ? -30.404 11.782 95.767 1.00 82.88 212 GLU A N 1
ATOM 1691 C CA . GLU A 1 212 ? -29.121 12.460 95.998 1.00 82.88 212 GLU A CA 1
ATOM 1692 C C . GLU A 1 212 ? -29.302 13.936 96.370 1.00 82.88 212 GLU A C 1
ATOM 1694 O O . GLU A 1 212 ? -28.738 14.399 97.360 1.00 82.88 212 GLU A O 1
ATOM 1699 N N . LEU A 1 213 ? -30.135 14.683 95.633 1.00 81.62 213 LEU A N 1
ATOM 1700 C CA . LEU A 1 213 ? -30.360 16.100 95.925 1.00 81.62 213 LEU A CA 1
ATOM 1701 C C . LEU A 1 213 ? -31.065 16.301 97.275 1.00 81.62 213 LEU A C 1
ATOM 1703 O O . LEU A 1 213 ? -30.781 17.273 97.969 1.00 81.62 213 LEU A O 1
ATOM 1707 N N . GLN A 1 214 ? -31.985 15.410 97.664 1.00 78.94 214 GLN A N 1
ATOM 1708 C CA . GLN A 1 214 ? -32.628 15.474 98.979 1.00 78.94 214 GLN A CA 1
ATOM 1709 C C . GLN A 1 214 ? -31.653 15.162 100.111 1.00 78.94 214 GLN A C 1
ATOM 1711 O O . GLN A 1 214 ? -31.736 15.820 101.146 1.00 78.94 214 GLN A O 1
ATOM 1716 N N . ASP A 1 215 ? -30.744 14.207 99.925 1.00 82.56 215 ASP A N 1
ATOM 1717 C CA . ASP A 1 215 ? -29.717 13.888 100.916 1.00 82.56 215 ASP A CA 1
ATOM 1718 C C . ASP A 1 215 ? -28.746 15.061 101.103 1.00 82.56 215 ASP A C 1
ATOM 1720 O O . ASP A 1 215 ? -28.532 15.517 102.226 1.00 82.56 215 ASP A O 1
ATOM 1724 N N . GLU A 1 216 ? -28.253 15.644 100.007 1.00 82.50 216 GLU A N 1
ATOM 1725 C CA . GLU A 1 216 ? -27.394 16.833 100.053 1.00 82.50 216 GLU A CA 1
ATOM 1726 C C . GLU A 1 216 ? -28.110 18.033 100.688 1.00 82.50 216 GLU A C 1
ATOM 1728 O O . GLU A 1 216 ? -27.557 18.712 101.553 1.00 82.50 216 GLU A O 1
ATOM 1733 N N . LEU A 1 217 ? -29.377 18.273 100.341 1.00 80.50 217 LEU A N 1
ATOM 1734 C CA . LEU A 1 217 ? -30.145 19.381 100.913 1.00 80.50 217 LEU A CA 1
ATOM 1735 C C . LEU A 1 217 ? -30.482 19.139 102.395 1.00 80.50 217 LEU A C 1
ATOM 1737 O O . LEU A 1 217 ? -30.518 20.092 103.173 1.00 80.50 217 LEU A O 1
ATOM 1741 N N . GLN A 1 218 ? -30.675 17.885 102.824 1.00 75.69 218 GLN A N 1
ATOM 1742 C CA . GLN A 1 218 ? -30.803 17.529 104.242 1.00 75.69 218 GLN A CA 1
ATOM 1743 C C . GLN A 1 218 ? -29.490 17.731 104.997 1.00 75.69 218 GLN A C 1
ATOM 1745 O O . GLN A 1 218 ? -29.527 18.319 106.077 1.00 75.69 218 GLN A O 1
ATOM 1750 N N . LYS A 1 219 ? -28.343 17.329 104.432 1.00 82.31 219 LYS A N 1
ATOM 1751 C CA . LYS A 1 219 ? -27.019 17.602 105.016 1.00 82.31 219 LYS A CA 1
ATOM 1752 C C . LYS A 1 219 ? -26.818 19.100 105.220 1.00 82.31 219 LYS A C 1
ATOM 1754 O O . LYS A 1 219 ? -26.630 19.520 106.362 1.00 82.31 219 LYS A O 1
ATOM 1759 N N . PHE A 1 220 ? -27.012 19.905 104.171 1.00 74.19 220 PHE A N 1
ATOM 1760 C CA . PHE A 1 220 ? -26.950 21.368 104.257 1.00 74.19 220 PHE A CA 1
ATOM 1761 C C . PHE A 1 220 ? -27.920 21.931 105.300 1.00 74.19 220 PHE A C 1
ATOM 1763 O O . PHE A 1 220 ? -27.554 22.794 106.096 1.00 74.19 220 PHE A O 1
ATOM 1770 N N . ARG A 1 221 ? -29.161 21.430 105.353 1.00 73.06 221 ARG A N 1
ATOM 1771 C CA . ARG A 1 221 ? -30.140 21.860 106.360 1.00 73.06 221 ARG A CA 1
ATOM 1772 C C . ARG A 1 221 ? -29.669 21.542 107.779 1.00 73.06 221 ARG A C 1
ATOM 1774 O O . ARG A 1 221 ? -29.852 22.368 108.666 1.00 73.06 221 ARG A O 1
ATOM 1781 N N . THR A 1 222 ? -29.088 20.367 108.015 1.00 71.75 222 THR A N 1
ATOM 1782 C CA . THR A 1 222 ? -28.571 19.988 109.340 1.00 71.75 222 THR A CA 1
ATOM 1783 C C . THR A 1 222 ? -27.319 20.765 109.740 1.00 71.75 222 THR A C 1
ATOM 1785 O O . THR A 1 222 ? -27.154 21.042 110.926 1.00 71.75 222 THR A O 1
ATOM 1788 N N . GLU A 1 223 ? -26.479 21.163 108.781 1.00 72.94 223 GLU A N 1
ATOM 1789 C CA . GLU A 1 223 ? -25.349 22.069 109.017 1.00 72.94 223 GLU A CA 1
ATOM 1790 C C . GLU A 1 223 ? -25.837 23.465 109.418 1.00 72.94 223 GLU A C 1
ATOM 1792 O O . GLU A 1 223 ? -25.476 23.947 110.488 1.00 72.94 223 GLU A O 1
ATOM 1797 N N . ILE A 1 224 ? -26.770 24.058 108.662 1.00 67.38 224 ILE A N 1
ATOM 1798 C CA . ILE A 1 224 ? -27.372 25.358 109.011 1.00 67.38 224 ILE A CA 1
ATOM 1799 C C . ILE A 1 224 ? -28.057 25.305 110.388 1.00 67.38 224 ILE A C 1
ATOM 1801 O O . ILE A 1 224 ? -27.971 26.249 111.170 1.00 67.38 224 ILE A O 1
ATOM 1805 N N . CYS A 1 225 ? -28.734 24.199 110.714 1.00 58.75 225 CYS A N 1
ATOM 1806 C CA . CYS A 1 225 ? -29.434 24.057 111.992 1.00 58.75 225 CYS A CA 1
ATOM 1807 C C . CYS A 1 225 ? -28.481 23.891 113.191 1.00 58.75 225 CYS A C 1
ATOM 1809 O O . CYS A 1 225 ? -28.886 24.181 114.315 1.00 58.75 225 CYS A O 1
ATOM 1811 N N . LYS A 1 226 ? -27.234 23.445 112.974 1.00 57.25 226 LYS A N 1
ATOM 1812 C CA . LYS A 1 226 ? -26.182 23.445 114.006 1.00 57.25 226 LYS A CA 1
ATOM 1813 C C . LYS A 1 226 ? -25.625 24.843 114.260 1.00 57.25 226 LYS A C 1
ATOM 1815 O O . LYS A 1 226 ? -25.320 25.155 115.406 1.00 57.25 226 LYS A O 1
ATOM 1820 N N . ASP A 1 227 ? -25.541 25.674 113.226 1.00 55.66 227 ASP A N 1
ATOM 1821 C CA . ASP A 1 227 ? -24.985 27.028 113.331 1.00 55.66 227 ASP A CA 1
ATOM 1822 C C . ASP A 1 227 ? -25.993 28.060 113.870 1.00 55.66 227 ASP A C 1
ATOM 1824 O O . ASP A 1 227 ? -25.617 29.177 114.221 1.00 55.66 227 ASP A O 1
ATOM 1828 N N . CYS A 1 228 ? -27.281 27.715 113.951 1.00 53.00 228 CYS A N 1
ATOM 1829 C CA . CYS A 1 228 ? -28.352 28.642 114.316 1.00 53.00 228 CYS A CA 1
ATOM 1830 C C . CYS A 1 228 ? -29.350 28.050 115.329 1.00 53.00 228 CYS A C 1
ATOM 1832 O O . CYS A 1 228 ? -30.521 27.923 114.986 1.00 53.00 228 CYS A O 1
ATOM 1834 N N . TYR A 1 229 ? -28.945 27.734 116.569 1.00 43.75 229 TYR A N 1
ATOM 1835 C CA . TYR A 1 229 ? -29.825 27.917 117.744 1.00 43.75 229 TYR A CA 1
ATOM 1836 C C . TYR A 1 229 ? -29.089 27.746 119.089 1.00 43.75 229 TYR A C 1
ATOM 1838 O O . TYR A 1 229 ? -28.905 26.634 119.578 1.00 43.75 229 TYR A O 1
ATOM 1846 N N . GLU A 1 230 ? -28.764 28.865 119.736 1.00 38.97 230 GLU A N 1
ATOM 1847 C CA . GLU A 1 230 ? -28.643 28.959 121.195 1.00 38.9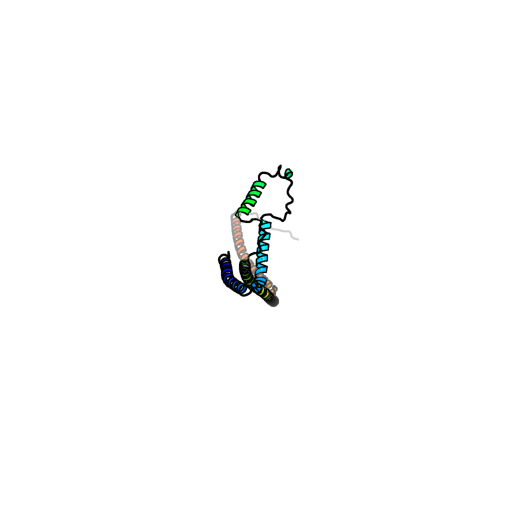7 230 GLU A CA 1
ATOM 1848 C C . GLU A 1 230 ? -29.777 29.897 121.659 1.00 38.97 230 GLU A C 1
ATOM 1850 O O . GLU A 1 230 ? -29.768 31.075 121.291 1.00 38.97 230 GLU A O 1
ATOM 1855 N N . PRO A 1 231 ? -30.829 29.393 122.337 1.00 45.91 231 PRO A N 1
ATOM 1856 C CA . PRO A 1 231 ? -31.999 30.193 122.672 1.00 45.91 231 PRO A CA 1
ATOM 1857 C C . PRO A 1 231 ? -31.951 30.700 124.106 1.00 45.91 231 PRO A C 1
ATOM 1859 O O . PRO A 1 231 ? -32.047 29.917 125.045 1.00 45.91 231 PRO A O 1
ATOM 1862 N N . GLU A 1 232 ? -31.948 32.014 124.284 1.00 38.62 232 GLU A N 1
ATOM 1863 C CA . GLU A 1 232 ? -32.287 32.636 125.563 1.00 38.62 232 GLU A CA 1
ATOM 1864 C C . GLU A 1 232 ? -33.261 33.791 125.317 1.00 38.62 232 GLU A C 1
ATOM 1866 O O . GLU A 1 232 ? -32.854 34.879 124.921 1.00 38.62 232 GLU A O 1
ATOM 1871 N N . LEU A 1 233 ? -34.555 33.572 125.581 1.00 41.28 233 LEU A N 1
ATOM 1872 C CA . LEU A 1 233 ? -35.358 34.590 126.261 1.00 41.28 233 LEU A CA 1
ATOM 1873 C C . LEU A 1 233 ? -36.597 33.976 126.930 1.00 41.28 233 LEU A C 1
ATOM 1875 O O . LEU A 1 233 ? -37.467 33.387 126.290 1.00 41.28 233 LEU A O 1
ATOM 1879 N N . LYS A 1 234 ? -36.633 34.112 128.256 1.00 35.50 234 LYS A N 1
ATOM 1880 C CA . LYS A 1 234 ? -37.716 33.733 129.174 1.00 35.50 234 LYS A CA 1
ATOM 1881 C C . LYS A 1 234 ? -38.763 34.871 129.301 1.00 35.50 234 LYS A C 1
ATOM 1883 O O . LYS A 1 234 ? -38.527 35.956 128.779 1.00 35.50 234 LYS A O 1
ATOM 1888 N N . PRO A 1 235 ? -39.926 34.625 129.939 1.00 47.50 235 PRO A N 1
ATOM 1889 C CA . PRO A 1 235 ? -41.248 34.911 129.378 1.00 47.50 235 PRO A CA 1
ATOM 1890 C C . PRO A 1 235 ? -42.004 36.022 130.125 1.00 47.50 235 PRO A C 1
ATOM 1892 O O . PRO A 1 235 ? -41.688 36.303 131.275 1.00 47.50 235 PRO A O 1
ATOM 1895 N N . GLU A 1 236 ? -43.091 36.534 129.545 1.00 40.12 236 GLU A N 1
ATOM 1896 C CA . GLU A 1 236 ? -44.208 37.077 130.329 1.00 40.12 236 GLU A CA 1
ATOM 1897 C C . GLU A 1 236 ? -45.550 36.555 129.799 1.00 40.12 236 GLU A C 1
ATOM 1899 O O . GLU A 1 236 ? -45.831 36.537 128.601 1.00 40.12 236 GLU A O 1
ATOM 1904 N N . LEU A 1 237 ? -46.331 36.060 130.757 1.00 42.53 237 LEU A N 1
ATOM 1905 C CA . LEU A 1 237 ? -47.689 35.539 130.670 1.00 42.53 237 LEU A CA 1
ATOM 1906 C C . LEU A 1 237 ? -48.686 36.700 130.551 1.00 42.53 237 LEU A C 1
ATOM 1908 O O . LEU A 1 237 ? -48.692 37.543 131.436 1.00 42.53 237 LEU A O 1
ATOM 1912 N N . GLN A 1 238 ? -49.644 36.638 129.619 1.00 34.41 238 GLN A N 1
ATOM 1913 C CA . GLN A 1 238 ? -51.046 36.936 129.952 1.00 34.41 238 GLN A CA 1
ATOM 1914 C C . GLN A 1 238 ? -52.011 36.465 128.851 1.00 34.41 238 GLN A C 1
ATOM 1916 O O . GLN A 1 238 ? -51.886 36.810 127.681 1.00 34.41 238 GLN A O 1
ATOM 1921 N N . CYS A 1 239 ? -53.017 35.703 129.259 1.00 35.53 239 CYS A N 1
ATOM 1922 C CA . CYS A 1 239 ? -54.319 35.519 128.613 1.00 35.53 239 CYS A CA 1
ATOM 1923 C C . CYS A 1 239 ? -55.322 35.327 129.767 1.00 35.53 239 CYS A C 1
ATOM 1925 O O . CYS A 1 239 ? -54.884 34.886 130.835 1.00 35.53 239 CYS A O 1
ATOM 1927 N N . PRO A 1 240 ? -56.643 35.495 129.591 1.00 54.91 240 PRO A N 1
ATOM 1928 C CA . PRO A 1 240 ? -57.409 36.129 128.508 1.00 54.91 240 PRO A CA 1
ATOM 1929 C C . PRO A 1 240 ? -58.461 37.129 129.064 1.00 54.91 240 PRO A C 1
ATOM 1931 O O . PRO A 1 240 ? -58.621 37.232 130.272 1.00 54.91 240 PRO A O 1
ATOM 1934 N N . GLU A 1 241 ? -59.204 37.839 128.204 1.00 43.16 241 GLU A N 1
ATOM 1935 C CA . GLU A 1 241 ? -60.686 37.897 128.234 1.00 43.16 241 GLU A CA 1
ATOM 1936 C C . GLU A 1 241 ? -61.259 38.903 127.217 1.00 43.16 241 GLU A C 1
ATOM 1938 O O . GLU A 1 241 ? -60.719 39.979 126.973 1.00 43.16 241 GLU A O 1
ATOM 1943 N N . ALA A 1 242 ? -62.367 38.489 126.604 1.00 44.12 242 ALA A N 1
ATOM 1944 C CA . ALA A 1 242 ? -63.193 39.225 125.651 1.00 44.12 242 ALA A CA 1
ATOM 1945 C C . ALA A 1 242 ? -64.138 40.234 126.337 1.00 44.12 242 ALA A C 1
ATOM 1947 O O . ALA A 1 242 ? -64.327 40.191 127.552 1.00 44.12 242 ALA A O 1
ATOM 1948 N N . PRO A 1 243 ? -64.874 41.022 125.543 1.00 49.00 243 PRO A N 1
ATOM 1949 C CA . PRO A 1 243 ? -66.336 41.092 125.713 1.00 49.00 243 PRO A CA 1
ATOM 1950 C C . PRO A 1 243 ? -67.027 40.798 124.363 1.00 49.00 243 PRO A C 1
ATOM 1952 O O . PRO A 1 243 ? -66.577 41.295 123.337 1.00 49.00 243 PRO A O 1
ATOM 1955 N N . LYS A 1 244 ? -67.941 39.825 124.222 1.00 47.91 244 LYS A N 1
ATOM 1956 C CA . LYS A 1 244 ? -69.301 39.641 124.787 1.00 47.91 244 LYS A CA 1
ATOM 1957 C C . LYS A 1 244 ? -70.313 40.673 124.256 1.00 47.91 244 LYS A C 1
ATOM 1959 O O . LYS A 1 244 ? -70.105 41.862 124.458 1.00 47.91 244 LYS A O 1
ATOM 1964 N N . GLU A 1 245 ? -71.406 40.121 123.708 1.00 44.44 245 GLU A N 1
ATOM 1965 C CA . GLU A 1 245 ? -72.545 40.716 122.962 1.00 44.44 245 GLU A CA 1
ATOM 1966 C C . GLU A 1 245 ? -72.368 40.896 121.448 1.00 44.44 245 GLU A C 1
ATOM 1968 O O . GLU A 1 245 ? -71.357 41.480 121.005 1.00 44.44 245 GLU A O 1
#

Radius of gyration: 59.56 Å; chains: 1; bounding box: 108×60×163 Å

Organism: Mus spicilegus (NCBI:txid10103)

Secondary structure (DSSP, 8-state):
----HHHHHHHHHHHHHHHHHHHHHHHHHHHHH-HHHIIIIIHHHHHHHHHHHHHHHHHHTT------PPPPHHHHTTT-TTHHHHHHHHHHHHHHHTT------PPPPHHHHHHHHHHHHHHHHHHHHHHHHHHHHHHHHHHHHHHHHHHHHHHHHHHHHHHHHHHHHHHHHHHHHHHHS-HHHHHHHHHHHHHHHHHHHHHHHHHHHHHHHHHHHHHHHHHHHHHS-----------------

InterPro domains:
  IPR010754 Optic atrophy 3-like [PF07047] (9-84)
  IPR010754 Optic atrophy 3-like [PF07047] (85-166)
  IPR010754 Optic atrophy 3-like [PTHR12499] (5-84)

Foldseek 3Di:
DPDPPPVVVVVVVVVLVVQLVVQLVVLLVVVVVDVCCLVPQQQVVLQVVVVCVVVVVCVVLVNPDDPCPPDDPVPCPPPPPDPVCVVVVVSVVVCVVVPDDVDPPDRPDSSVSSSSSSSVVSSVVVCVVVVVVVVVVVVVVVVVVVVVVVVVVVVVVVVVVVVVVVVVVVVVVVVVCCVVDPVVVVVVVVVVVVVVVVVVVCVVVVVVVVVVVVVVVVVVVVVVVVVDDDDDDDDDDDDDDDDDD